Protein AF-A0A8J6ZN31-F1 (afdb_monomer_lite)

Sequence (240 aa):
MQIQRQVKNLNPQFYPAVLAQGFRQRMRRQLDFNNVRTFTEKLQWIKLYDATPIKSRLADKYLVRRWVADKIGAQYLIPLLGVWDDFDDTDFDELPDQFVLKCNHGSGMNIIVRDKSKFDMRAAREKIKFVCINGEIIYCQYLTDRSTQLKLNYFDVNWQPTTVERSDHPNSEHPENIPPPKNFTLMKKLAARSLKVLHLCASTFTKLTGAGNFRYKSEGTDEYLGKLLKLPAPTPPSQI

Foldseek 3Di:
DVVVVVPVPDDLVCLVVVLQVLQCVQVVDGADLVDQFFQLSLLLNCLQFVLDPVVVLCLFPVSVQVVCCVPVRNVPDDDDQDDDPDPVVDPLVSDDQWDWDDGRQDDPLIDTRNGSVPDDSVCNVKDWDFDDDPLHGAWIWTWPPPVHAIATFIAGLVRHTDPDADPRHGHPPCSVPPDPDPCSVVVNVVSSVVPPDPPPNPRDSNNDDCGSSHDDPDPCPRNVVSVVDDDDDGHHRPPD

Structure (mmCIF, N/CA/C/O backbone):
data_AF-A0A8J6ZN31-F1
#
_entry.id   AF-A0A8J6ZN31-F1
#
loop_
_atom_site.group_PDB
_atom_site.id
_atom_site.type_symbol
_atom_site.label_atom_id
_atom_site.label_alt_id
_atom_site.label_comp_id
_atom_site.label_asym_id
_atom_site.label_entity_id
_atom_site.label_seq_id
_atom_site.pdbx_PDB_ins_code
_atom_site.Cartn_x
_atom_site.Cartn_y
_atom_site.Cartn_z
_atom_site.occupancy
_atom_site.B_iso_or_equiv
_atom_site.auth_seq_id
_atom_site.auth_comp_id
_atom_site.auth_asym_id
_atom_site.auth_atom_id
_atom_site.pdbx_PDB_model_num
ATOM 1 N N . MET A 1 1 ? 0.903 10.993 -4.361 1.00 30.72 1 MET A N 1
ATOM 2 C CA . MET A 1 1 ? -0.370 10.368 -4.795 1.00 30.72 1 MET A CA 1
ATOM 3 C C . MET A 1 1 ? -0.766 10.750 -6.228 1.00 30.72 1 MET A C 1
ATOM 5 O O . MET A 1 1 ? -1.727 10.185 -6.731 1.00 30.72 1 MET A O 1
ATOM 9 N N . GLN A 1 2 ? -0.008 11.611 -6.932 1.00 25.44 2 GLN A N 1
ATOM 10 C CA . GLN A 1 2 ? -0.403 12.105 -8.262 1.00 25.44 2 GLN A CA 1
ATOM 11 C C . GLN A 1 2 ? -0.192 11.088 -9.395 1.00 25.44 2 GLN A C 1
ATOM 13 O O . GLN A 1 2 ? -1.008 11.027 -10.306 1.00 25.44 2 GLN A O 1
ATOM 18 N N . ILE A 1 3 ? 0.818 10.213 -9.311 1.00 31.48 3 ILE A N 1
ATOM 19 C CA . ILE A 1 3 ? 1.081 9.236 -10.386 1.00 31.48 3 ILE A CA 1
ATOM 20 C C . ILE A 1 3 ? -0.014 8.159 -10.461 1.00 31.48 3 ILE A C 1
ATOM 22 O O . ILE A 1 3 ? -0.349 7.711 -11.542 1.00 31.48 3 ILE A O 1
ATOM 26 N N . GLN A 1 4 ? -0.638 7.758 -9.347 1.00 35.91 4 GLN A N 1
ATOM 27 C CA . GLN A 1 4 ? -1.679 6.716 -9.389 1.00 35.91 4 GLN A CA 1
ATOM 28 C C . GLN A 1 4 ? -3.021 7.218 -9.946 1.00 35.91 4 GLN A C 1
ATOM 30 O O . GLN A 1 4 ? -3.789 6.417 -10.476 1.00 35.91 4 GLN A O 1
ATOM 35 N N . ARG A 1 5 ? -3.304 8.527 -9.858 1.00 35.94 5 ARG A N 1
ATOM 36 C CA . ARG A 1 5 ? -4.581 9.115 -10.298 1.00 35.94 5 ARG A CA 1
ATOM 37 C C . ARG A 1 5 ? -4.602 9.424 -11.802 1.00 35.94 5 ARG A C 1
ATOM 39 O O . ARG A 1 5 ? -5.656 9.315 -12.411 1.00 35.94 5 ARG A O 1
ATOM 46 N N . GLN A 1 6 ? -3.446 9.697 -12.414 1.00 42.22 6 GLN A N 1
ATOM 47 C CA . GLN A 1 6 ? -3.314 9.912 -13.867 1.00 42.22 6 GLN A CA 1
ATOM 48 C C . GLN A 1 6 ? -3.331 8.617 -14.698 1.00 42.22 6 GLN A C 1
ATOM 50 O O . GLN A 1 6 ? -3.418 8.660 -15.918 1.00 42.22 6 GLN A O 1
ATOM 55 N N . VAL A 1 7 ? -3.246 7.458 -14.046 1.00 49.31 7 VAL A N 1
ATOM 56 C CA . VAL A 1 7 ? -2.975 6.177 -14.712 1.00 49.31 7 VAL A CA 1
ATOM 57 C C . VAL A 1 7 ? -4.231 5.364 -14.973 1.00 49.31 7 VAL A C 1
ATOM 59 O O . VAL A 1 7 ? -4.270 4.613 -15.938 1.00 49.31 7 VAL A O 1
ATOM 62 N N . LYS A 1 8 ? -5.266 5.520 -14.140 1.00 47.12 8 LYS A N 1
ATOM 63 C CA . LYS A 1 8 ? -6.517 4.760 -14.283 1.00 47.12 8 LYS A CA 1
ATOM 64 C C . LYS A 1 8 ? -7.208 4.981 -15.637 1.00 47.12 8 LYS A C 1
ATOM 66 O O . LYS A 1 8 ? -7.896 4.078 -16.087 1.00 47.12 8 LYS A O 1
ATOM 71 N N . ASN A 1 9 ? -6.978 6.133 -16.272 1.00 52.59 9 ASN A N 1
ATOM 72 C CA . ASN A 1 9 ? -7.577 6.515 -17.558 1.00 52.59 9 ASN A CA 1
ATOM 73 C C . ASN A 1 9 ? -6.536 6.655 -18.682 1.00 52.59 9 ASN A C 1
ATOM 75 O O . ASN A 1 9 ? -6.850 7.150 -19.762 1.00 52.59 9 ASN A O 1
ATOM 79 N N . LEU A 1 10 ? -5.279 6.286 -18.426 1.00 67.31 10 LEU A N 1
ATOM 80 C CA . LEU A 1 10 ? -4.230 6.390 -19.428 1.00 67.31 10 LEU A CA 1
ATOM 81 C C . LEU A 1 10 ? -4.393 5.235 -20.419 1.00 67.31 10 LEU A C 1
ATOM 83 O O . LEU A 1 10 ? -4.444 4.073 -20.020 1.00 67.31 10 LEU A O 1
ATOM 87 N N . ASN A 1 11 ? -4.465 5.556 -21.711 1.00 75.75 11 ASN A N 1
ATOM 88 C CA . ASN A 1 11 ? -4.547 4.536 -22.751 1.00 75.75 11 ASN A CA 1
ATOM 89 C C . ASN A 1 11 ? -3.344 3.570 -22.611 1.00 75.75 11 ASN A C 1
ATOM 91 O O . ASN A 1 11 ? -2.204 4.053 -22.559 1.00 75.75 11 ASN A O 1
ATOM 95 N N . PRO A 1 12 ? -3.566 2.237 -22.561 1.00 76.19 12 PRO A N 1
ATOM 96 C CA . PRO A 1 12 ? -2.506 1.243 -22.391 1.00 76.19 12 PRO A CA 1
ATOM 97 C C . PRO A 1 12 ? -1.318 1.394 -23.350 1.00 76.19 12 PRO A C 1
ATOM 99 O O . PRO A 1 12 ? -0.194 1.065 -22.973 1.00 76.19 12 PRO A O 1
ATOM 102 N N . GLN A 1 13 ? -1.527 1.962 -24.545 1.00 81.25 13 GLN A N 1
ATOM 103 C CA . GLN A 1 13 ? -0.454 2.246 -25.506 1.00 81.25 13 GLN A CA 1
ATOM 104 C C . GLN A 1 13 ? 0.646 3.168 -24.944 1.00 81.25 13 GLN A C 1
ATOM 106 O O . GLN A 1 13 ? 1.793 3.105 -25.378 1.00 81.25 13 GLN A O 1
ATOM 111 N N . PHE A 1 14 ? 0.325 4.008 -23.954 1.00 83.56 14 PHE A N 1
ATOM 112 C CA . PHE A 1 14 ? 1.271 4.936 -23.330 1.00 83.56 14 PHE A CA 1
ATOM 113 C C . PHE A 1 14 ? 1.960 4.364 -22.082 1.00 83.56 14 PHE A C 1
ATOM 115 O O . PHE A 1 14 ? 2.897 4.979 -21.566 1.00 83.56 14 PHE A O 1
ATOM 122 N N . TYR A 1 15 ? 1.548 3.191 -21.585 1.00 83.00 15 TYR A N 1
ATOM 123 C CA . TYR A 1 15 ? 2.148 2.584 -20.390 1.00 83.00 15 TYR A CA 1
ATOM 124 C C . TYR A 1 15 ? 3.660 2.346 -20.515 1.00 83.00 15 TYR A C 1
ATOM 126 O O . TYR A 1 15 ? 4.373 2.689 -19.565 1.00 83.00 15 TYR A O 1
ATOM 134 N N . PRO A 1 16 ? 4.192 1.834 -21.647 1.00 87.50 16 PRO A N 1
ATOM 135 C CA . PRO A 1 16 ? 5.633 1.655 -21.799 1.00 87.50 16 PRO A CA 1
ATOM 136 C C . PRO A 1 16 ? 6.398 2.975 -21.674 1.00 87.50 16 PRO A C 1
ATOM 138 O O . PRO A 1 16 ? 7.395 3.041 -20.958 1.00 87.50 16 PRO A O 1
ATOM 141 N N . ALA A 1 17 ? 5.898 4.048 -22.295 1.00 87.56 17 ALA A N 1
ATOM 142 C CA . ALA A 1 17 ? 6.540 5.359 -22.262 1.00 87.56 17 ALA A CA 1
ATOM 143 C C . ALA A 1 17 ? 6.597 5.937 -20.838 1.00 87.56 17 ALA A C 1
ATOM 145 O O . ALA A 1 17 ? 7.655 6.380 -20.388 1.00 87.56 17 ALA A O 1
ATOM 146 N N . VAL A 1 18 ? 5.489 5.862 -20.093 1.00 85.81 18 VAL A N 1
ATOM 147 C CA . VAL A 1 18 ? 5.421 6.340 -18.701 1.00 85.81 18 VAL A CA 1
ATOM 148 C C . VAL A 1 18 ? 6.348 5.536 -17.786 1.00 85.81 18 VAL A C 1
ATOM 150 O O . VAL A 1 18 ? 7.056 6.113 -16.954 1.00 85.81 18 VAL A O 1
ATOM 153 N N . LEU A 1 19 ? 6.393 4.210 -17.949 1.00 85.38 19 LEU A N 1
ATOM 154 C CA . LEU A 1 19 ? 7.311 3.358 -17.193 1.00 85.38 19 LEU A CA 1
ATOM 155 C C . LEU A 1 19 ? 8.774 3.657 -17.515 1.00 85.38 19 LEU A C 1
ATOM 157 O O . LEU A 1 19 ? 9.566 3.814 -16.586 1.00 85.38 19 LEU A O 1
ATOM 161 N N . ALA A 1 20 ? 9.128 3.780 -18.795 1.00 88.25 20 ALA A N 1
ATOM 162 C CA . ALA A 1 20 ? 10.485 4.105 -19.221 1.00 88.25 20 ALA A CA 1
ATOM 163 C C . ALA A 1 20 ? 10.931 5.474 -18.691 1.00 88.25 20 ALA A C 1
ATOM 165 O O . ALA A 1 20 ? 12.045 5.607 -18.182 1.00 88.25 20 ALA A O 1
ATOM 166 N N . GLN A 1 21 ? 10.051 6.480 -18.726 1.00 87.00 21 GLN A N 1
ATOM 167 C CA . GLN A 1 21 ? 10.337 7.805 -18.179 1.00 87.00 21 GLN A CA 1
ATOM 168 C C . GLN A 1 21 ? 10.571 7.753 -16.662 1.00 87.00 21 GLN A C 1
ATOM 170 O O . GLN A 1 21 ? 11.582 8.266 -16.175 1.00 87.00 21 GLN A O 1
ATOM 175 N N . GLY A 1 22 ? 9.675 7.103 -15.910 1.00 85.94 22 GLY A N 1
ATOM 176 C CA . GLY A 1 22 ? 9.812 6.954 -14.459 1.00 85.94 22 GLY A CA 1
ATOM 177 C C . GLY A 1 22 ? 11.053 6.150 -14.059 1.00 85.94 22 GLY A C 1
ATOM 178 O O . GLY A 1 22 ? 11.739 6.501 -13.093 1.00 85.94 22 GLY A O 1
ATOM 179 N N . PHE A 1 23 ? 11.379 5.115 -14.835 1.00 88.81 23 PHE A N 1
ATOM 180 C CA . PHE A 1 23 ? 12.595 4.328 -14.675 1.00 88.81 23 PHE A CA 1
ATOM 181 C C . PHE A 1 23 ? 13.834 5.185 -14.921 1.00 88.81 23 PHE A C 1
ATOM 183 O O . PHE A 1 23 ? 14.688 5.268 -14.044 1.00 88.81 23 PHE A O 1
ATOM 190 N N . ARG A 1 24 ? 13.907 5.919 -16.038 1.00 89.81 24 ARG A N 1
ATOM 191 C CA . ARG A 1 24 ? 15.036 6.809 -16.353 1.00 89.81 24 ARG A CA 1
ATOM 192 C C . ARG A 1 24 ? 15.276 7.846 -15.259 1.00 89.81 24 ARG A C 1
ATOM 194 O O . ARG A 1 24 ? 16.418 8.067 -14.858 1.00 89.81 24 ARG A O 1
ATOM 201 N N . GLN A 1 25 ? 14.214 8.460 -14.741 1.00 86.75 25 GLN A N 1
ATOM 202 C CA . GLN A 1 25 ? 14.319 9.461 -13.677 1.00 86.75 25 GLN A CA 1
ATOM 203 C C . GLN A 1 25 ? 14.927 8.886 -12.390 1.00 86.75 25 GLN A C 1
ATOM 205 O O . GLN A 1 25 ? 15.759 9.543 -11.761 1.00 86.75 25 GLN A O 1
ATOM 210 N N . ARG A 1 26 ? 14.550 7.659 -12.004 1.00 84.69 26 ARG A N 1
ATOM 211 C CA . ARG A 1 26 ? 15.000 7.043 -10.742 1.00 84.69 26 ARG A CA 1
ATOM 212 C C . ARG A 1 26 ? 16.289 6.238 -10.870 1.00 84.69 26 ARG A C 1
ATOM 214 O O . ARG A 1 26 ? 17.140 6.290 -9.984 1.00 84.69 26 ARG A O 1
ATOM 221 N N . MET A 1 27 ? 16.451 5.526 -11.973 1.00 86.62 27 MET A N 1
ATOM 222 C CA . MET A 1 27 ? 17.565 4.615 -12.224 1.00 86.62 27 MET A CA 1
ATOM 223 C C . MET A 1 27 ? 18.729 5.289 -12.945 1.00 86.62 27 MET A C 1
ATOM 225 O O . MET A 1 27 ? 19.822 4.739 -12.938 1.00 86.62 27 MET A O 1
ATOM 229 N N . ARG A 1 28 ? 18.520 6.483 -13.525 1.00 88.50 28 ARG A N 1
ATOM 230 C CA . ARG A 1 28 ? 19.524 7.248 -14.292 1.00 88.50 28 ARG A CA 1
ATOM 231 C C . ARG A 1 28 ? 20.100 6.496 -15.503 1.00 88.50 28 ARG A C 1
ATOM 233 O O . ARG A 1 28 ? 21.137 6.881 -16.024 1.00 88.50 28 ARG A O 1
ATOM 240 N N . ARG A 1 29 ? 19.390 5.475 -15.991 1.00 88.75 29 ARG A N 1
ATOM 241 C CA . ARG A 1 29 ? 19.695 4.714 -17.210 1.00 88.75 29 ARG A CA 1
ATOM 242 C C . ARG A 1 29 ? 18.425 4.478 -18.020 1.00 88.75 29 ARG A C 1
ATOM 244 O O . ARG A 1 29 ? 17.326 4.550 -17.469 1.00 88.75 29 ARG A O 1
ATOM 251 N N . GLN A 1 30 ? 18.578 4.263 -19.321 1.00 91.50 30 GLN A N 1
ATOM 252 C CA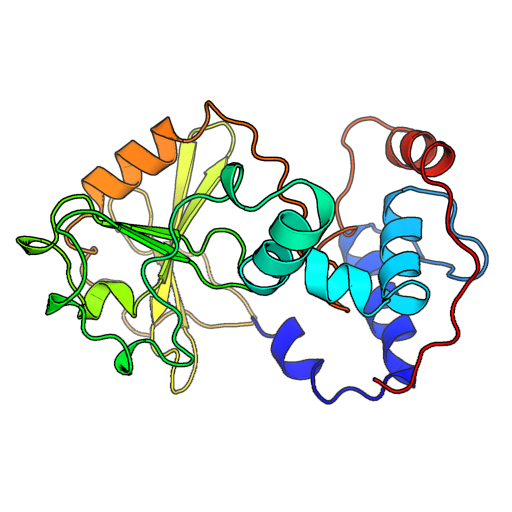 . GLN A 1 30 ? 17.449 4.000 -20.213 1.00 91.50 30 GLN A CA 1
ATOM 253 C C . GLN A 1 30 ? 16.890 2.594 -19.976 1.00 91.50 30 GLN A C 1
ATOM 255 O O . GLN A 1 30 ? 17.626 1.698 -19.569 1.00 91.50 30 GLN A O 1
ATOM 260 N N . LEU A 1 31 ? 15.592 2.424 -20.224 1.00 92.19 31 LEU A N 1
ATOM 261 C CA . LEU A 1 31 ? 14.915 1.131 -20.195 1.00 92.19 31 LEU A CA 1
ATOM 262 C C . LEU A 1 31 ? 14.607 0.706 -21.628 1.00 92.19 31 LEU A C 1
ATOM 264 O O . LEU A 1 31 ? 13.826 1.375 -22.303 1.00 92.19 31 LEU A O 1
ATOM 268 N N . ASP A 1 32 ? 15.192 -0.405 -22.061 1.00 92.19 32 ASP A N 1
ATOM 269 C CA . ASP A 1 32 ? 14.854 -1.061 -23.321 1.00 92.19 32 ASP A CA 1
ATOM 270 C C . ASP A 1 32 ? 14.003 -2.304 -23.037 1.00 92.19 32 ASP A C 1
ATOM 272 O O . ASP A 1 32 ? 14.499 -3.320 -22.547 1.00 92.19 32 ASP A O 1
ATOM 276 N N . PHE A 1 33 ? 12.705 -2.226 -23.337 1.00 90.06 33 PHE A N 1
ATOM 277 C CA . PHE A 1 33 ? 11.780 -3.340 -23.122 1.00 90.06 33 PHE A CA 1
ATOM 278 C C . PHE A 1 33 ? 12.046 -4.543 -24.036 1.00 90.06 33 PHE A C 1
ATOM 280 O O . PHE A 1 33 ? 11.624 -5.646 -23.688 1.00 90.06 33 PHE A O 1
ATOM 287 N N . ASN A 1 34 ? 12.756 -4.358 -25.154 1.00 89.50 34 ASN A N 1
ATOM 288 C CA . ASN A 1 34 ? 13.110 -5.442 -26.072 1.00 89.50 34 ASN A CA 1
ATOM 289 C C . ASN A 1 34 ? 14.342 -6.228 -25.595 1.00 89.50 34 ASN A C 1
ATOM 291 O O . ASN A 1 34 ? 14.593 -7.331 -26.074 1.00 89.50 34 ASN A O 1
ATOM 295 N N . ASN A 1 35 ? 15.105 -5.684 -24.642 1.00 91.19 35 ASN A N 1
ATOM 296 C CA . ASN A 1 35 ? 16.354 -6.270 -24.158 1.00 91.19 35 ASN A CA 1
ATOM 297 C C . ASN A 1 35 ? 16.568 -5.967 -22.664 1.00 91.19 35 ASN A C 1
ATOM 299 O O . ASN A 1 35 ? 17.556 -5.354 -22.258 1.00 91.19 35 ASN A O 1
ATOM 303 N N . VAL A 1 36 ? 15.629 -6.413 -21.825 1.00 93.62 36 VAL A N 1
ATOM 304 C CA . VAL A 1 36 ? 15.734 -6.272 -20.365 1.00 93.62 36 VAL A CA 1
ATOM 305 C C . VAL A 1 36 ? 16.714 -7.287 -19.772 1.00 93.62 36 VAL A C 1
ATOM 307 O O . VAL A 1 36 ? 16.622 -8.489 -20.028 1.00 93.62 36 VAL A O 1
ATOM 310 N N . ARG A 1 37 ? 17.654 -6.827 -18.939 1.00 91.62 37 ARG A N 1
ATOM 311 C CA . ARG A 1 37 ? 18.757 -7.662 -18.424 1.00 91.62 37 ARG A CA 1
ATOM 312 C C . ARG A 1 37 ? 18.776 -7.731 -16.906 1.00 91.62 37 ARG A C 1
ATOM 314 O O . ARG A 1 37 ? 18.854 -8.812 -16.325 1.00 91.62 37 ARG A O 1
ATOM 321 N N . THR A 1 38 ? 18.684 -6.573 -16.280 1.00 93.00 38 THR A N 1
ATOM 322 C CA . THR A 1 38 ? 18.752 -6.388 -14.829 1.00 93.00 38 THR A CA 1
ATOM 323 C C . THR A 1 38 ? 17.422 -6.699 -14.148 1.00 93.00 38 THR A C 1
ATOM 325 O O . THR A 1 38 ? 16.361 -6.713 -14.778 1.00 93.00 38 THR A O 1
ATOM 328 N N . PHE A 1 39 ? 17.465 -6.943 -12.841 1.00 92.25 39 PHE A N 1
ATOM 329 C CA . PHE A 1 39 ? 16.281 -7.254 -12.049 1.00 92.25 39 PHE A CA 1
ATOM 330 C C . PHE A 1 39 ? 15.242 -6.137 -12.128 1.00 92.25 39 PHE A C 1
ATOM 332 O O . PHE A 1 39 ? 14.068 -6.394 -12.394 1.00 92.25 39 PHE A O 1
ATOM 339 N N . THR A 1 40 ? 15.665 -4.886 -11.964 1.00 90.31 40 THR A N 1
ATOM 340 C CA . THR A 1 40 ? 14.755 -3.736 -12.003 1.00 90.31 40 THR A CA 1
ATOM 341 C C . THR A 1 40 ? 14.116 -3.516 -13.379 1.00 90.31 40 THR A C 1
ATOM 343 O O . THR A 1 40 ? 12.920 -3.229 -13.434 1.00 90.31 40 THR A O 1
ATOM 346 N N . GLU A 1 41 ? 14.840 -3.720 -14.488 1.00 92.19 41 GLU A N 1
ATOM 347 C CA . GLU A 1 41 ? 14.268 -3.681 -15.849 1.00 92.19 41 GLU A CA 1
ATOM 348 C C . GLU A 1 41 ? 13.233 -4.790 -16.051 1.00 92.19 41 GLU A C 1
ATOM 350 O O . GLU A 1 41 ? 12.130 -4.542 -16.541 1.00 92.19 41 GLU A O 1
ATOM 355 N N . LYS A 1 42 ? 13.555 -6.011 -15.609 1.00 90.38 42 LYS A N 1
ATOM 356 C CA . LYS A 1 42 ? 12.646 -7.162 -15.664 1.00 90.38 42 LYS A CA 1
ATOM 357 C C . LYS A 1 42 ? 11.378 -6.930 -14.845 1.00 90.38 42 LYS A C 1
ATOM 359 O O . LYS A 1 42 ? 10.296 -7.306 -15.284 1.00 90.38 42 LYS A O 1
ATOM 364 N N . LEU A 1 43 ? 11.467 -6.250 -13.700 1.00 88.50 43 LEU A N 1
ATOM 365 C CA . LEU A 1 43 ? 10.283 -5.844 -12.940 1.00 88.50 43 LEU A CA 1
ATOM 366 C C . LEU A 1 43 ? 9.401 -4.852 -13.710 1.00 88.50 43 LEU A C 1
ATOM 368 O O . LEU A 1 43 ? 8.180 -4.948 -13.605 1.00 88.50 43 LEU A O 1
ATOM 372 N N . GLN A 1 44 ? 9.971 -3.919 -14.483 1.00 87.44 44 GLN A N 1
ATOM 373 C CA . GLN A 1 44 ? 9.161 -3.047 -15.348 1.00 87.44 44 GLN A CA 1
ATOM 374 C C . GLN A 1 44 ? 8.525 -3.829 -16.497 1.00 87.44 44 GLN A C 1
ATOM 376 O O . GLN A 1 44 ? 7.357 -3.609 -16.806 1.00 87.44 44 GLN A O 1
ATOM 381 N N . TRP A 1 45 ? 9.259 -4.773 -17.087 1.00 89.38 45 TRP A N 1
ATOM 382 C CA . TRP A 1 45 ? 8.740 -5.656 -18.129 1.00 89.38 45 TRP A CA 1
ATOM 383 C C . TRP A 1 45 ? 7.542 -6.477 -17.634 1.00 89.38 45 TRP A C 1
ATOM 385 O O . TRP A 1 45 ? 6.495 -6.495 -18.277 1.00 89.38 45 TRP A O 1
ATOM 395 N N . ILE A 1 46 ? 7.643 -7.071 -16.438 1.00 85.06 46 ILE A N 1
ATOM 396 C CA . ILE A 1 46 ? 6.569 -7.882 -15.839 1.00 85.06 46 ILE A CA 1
ATOM 397 C C . ILE A 1 46 ? 5.273 -7.078 -15.674 1.00 85.06 46 ILE A C 1
ATOM 399 O O . ILE A 1 46 ? 4.184 -7.623 -15.845 1.00 85.06 46 ILE A O 1
ATOM 403 N N . LYS A 1 47 ? 5.361 -5.775 -15.381 1.00 79.94 47 LYS A N 1
ATOM 404 C CA . LYS A 1 47 ? 4.172 -4.916 -15.251 1.00 79.94 47 LYS A CA 1
ATOM 405 C C . LYS A 1 47 ? 3.396 -4.753 -16.555 1.00 79.94 47 LYS A C 1
ATOM 407 O O . LYS A 1 47 ? 2.192 -4.515 -16.491 1.00 79.94 47 LYS A O 1
ATOM 412 N N . LEU A 1 48 ? 4.073 -4.836 -17.700 1.00 81.44 48 LEU A N 1
ATOM 413 C CA . LEU A 1 48 ? 3.461 -4.676 -19.018 1.00 81.44 48 LEU A CA 1
ATOM 414 C C . LEU A 1 48 ? 2.994 -6.007 -19.602 1.00 81.44 48 LEU A C 1
ATOM 416 O O . LEU A 1 48 ? 1.882 -6.086 -20.111 1.00 81.44 48 LEU A O 1
ATOM 420 N N . TYR A 1 49 ? 3.837 -7.037 -19.517 1.00 82.12 49 TYR A N 1
ATOM 421 C CA . TYR A 1 49 ? 3.687 -8.256 -20.321 1.00 82.12 49 TYR A CA 1
ATOM 422 C C . TYR A 1 49 ? 3.321 -9.500 -19.507 1.00 82.12 49 TYR A C 1
ATOM 424 O O . TYR A 1 49 ? 3.128 -10.578 -20.060 1.00 82.12 49 TYR A O 1
ATOM 432 N N . ASP A 1 50 ? 3.236 -9.368 -18.184 1.00 78.19 50 ASP A N 1
ATOM 433 C CA . ASP A 1 50 ? 2.991 -10.482 -17.266 1.00 78.19 50 ASP A CA 1
ATOM 434 C C . ASP A 1 50 ? 2.074 -10.041 -16.106 1.00 78.19 50 ASP A C 1
ATOM 436 O O . ASP A 1 50 ? 2.207 -10.432 -14.938 1.00 78.19 50 ASP A O 1
ATOM 440 N N . ALA A 1 51 ? 1.116 -9.179 -16.458 1.00 71.62 51 ALA A N 1
ATOM 441 C CA . ALA A 1 51 ? 0.045 -8.683 -15.604 1.00 71.62 51 ALA A CA 1
ATOM 442 C C . ALA A 1 51 ? -1.177 -9.615 -15.678 1.00 71.62 51 ALA A C 1
ATOM 444 O O . ALA A 1 51 ? -2.243 -9.242 -16.163 1.00 71.62 51 ALA A O 1
ATOM 445 N N . THR A 1 52 ? -1.012 -10.855 -15.221 1.00 74.19 52 THR A N 1
ATOM 446 C CA . THR A 1 52 ? -2.070 -11.871 -15.288 1.00 74.19 52 THR A CA 1
ATOM 447 C C . THR A 1 52 ? -3.120 -11.698 -14.176 1.00 74.19 52 THR A C 1
ATOM 449 O O . THR A 1 52 ? -2.769 -11.306 -13.056 1.00 74.19 52 THR A O 1
ATOM 452 N N . PRO A 1 53 ? -4.399 -12.065 -14.410 1.00 76.62 53 PRO A N 1
ATOM 453 C CA . PRO A 1 53 ? -5.455 -11.969 -13.392 1.00 76.62 53 PRO A CA 1
ATOM 454 C C . PRO A 1 53 ? -5.123 -12.705 -12.088 1.00 76.62 53 PRO A C 1
ATOM 456 O O . PRO A 1 53 ? -5.456 -12.246 -10.993 1.00 76.62 53 PRO A O 1
ATOM 459 N N . ILE A 1 54 ? -4.407 -13.832 -12.186 1.00 75.50 54 ILE A N 1
ATOM 460 C CA . ILE A 1 54 ? -3.969 -14.600 -11.018 1.00 75.50 54 ILE A CA 1
ATOM 461 C C . ILE A 1 54 ? -3.048 -13.780 -10.111 1.00 75.50 54 ILE A C 1
ATOM 463 O O . ILE A 1 54 ? -3.205 -13.828 -8.897 1.00 75.50 54 ILE A O 1
ATOM 467 N N . LYS A 1 55 ? -2.134 -12.975 -10.656 1.00 73.50 55 LYS A N 1
ATOM 468 C CA . LYS A 1 55 ? -1.224 -12.162 -9.838 1.00 73.50 55 LYS A CA 1
ATOM 469 C C . LYS A 1 55 ? -1.935 -11.027 -9.130 1.00 73.50 55 LYS A C 1
ATOM 471 O O . LYS A 1 55 ? -1.620 -10.753 -7.976 1.00 73.50 55 LYS A O 1
ATOM 476 N N . SER A 1 56 ? -2.909 -10.404 -9.789 1.00 73.19 56 SER A N 1
ATOM 477 C CA . SER A 1 56 ? -3.780 -9.423 -9.141 1.00 73.19 56 SER A CA 1
ATOM 478 C C . SER A 1 56 ? -4.524 -10.058 -7.969 1.00 73.19 56 SER A C 1
ATOM 480 O O . SER A 1 56 ? -4.490 -9.515 -6.867 1.00 73.19 56 SER A O 1
ATOM 482 N N . ARG A 1 57 ? -5.089 -11.257 -8.169 1.00 75.25 57 ARG A N 1
ATOM 483 C CA . ARG A 1 57 ? -5.745 -12.025 -7.103 1.00 75.25 57 ARG A CA 1
ATOM 484 C C . ARG A 1 57 ? -4.801 -12.358 -5.945 1.00 75.25 57 ARG A C 1
ATOM 486 O O . ARG A 1 57 ? -5.211 -12.261 -4.797 1.00 75.25 57 ARG A O 1
ATOM 493 N N . LEU A 1 58 ? -3.556 -12.744 -6.230 1.00 78.19 58 LEU A N 1
ATOM 494 C CA . LEU A 1 58 ? -2.572 -13.105 -5.202 1.00 78.19 58 LEU A CA 1
ATOM 495 C C . LEU A 1 58 ? -1.992 -11.892 -4.454 1.00 78.19 58 LEU A C 1
ATOM 497 O O . LEU A 1 58 ? -1.565 -12.027 -3.311 1.00 78.19 58 LEU A O 1
ATOM 501 N N . ALA A 1 59 ? -1.957 -10.715 -5.082 1.00 69.88 59 ALA A N 1
ATOM 502 C CA . ALA A 1 59 ? -1.487 -9.482 -4.450 1.00 69.88 59 ALA A CA 1
ATOM 503 C C . ALA A 1 59 ? -2.554 -8.819 -3.556 1.00 69.88 59 ALA A C 1
ATOM 505 O O . ALA A 1 59 ? -2.213 -8.044 -2.656 1.00 69.88 59 ALA A O 1
ATOM 506 N N . ASP A 1 60 ? -3.832 -9.101 -3.806 1.00 79.75 60 ASP A N 1
ATOM 507 C CA . ASP A 1 60 ? -4.956 -8.603 -3.021 1.00 79.75 60 ASP A CA 1
ATOM 508 C C . ASP A 1 60 ? -5.105 -9.400 -1.712 1.00 79.75 60 ASP A C 1
ATOM 510 O O . ASP A 1 60 ? -5.331 -10.609 -1.724 1.00 79.75 60 ASP A O 1
ATOM 514 N N . LYS A 1 61 ? -4.992 -8.723 -0.559 1.00 78.69 61 LYS A N 1
ATOM 515 C CA . LYS A 1 61 ? -5.008 -9.384 0.767 1.00 78.69 61 LYS A CA 1
ATOM 516 C C . LYS A 1 61 ? -6.343 -10.033 1.127 1.00 78.69 61 LYS A C 1
ATOM 518 O O . LYS A 1 61 ? -6.372 -10.833 2.061 1.00 78.69 61 LYS A O 1
ATOM 523 N N . TYR A 1 62 ? -7.422 -9.673 0.442 1.00 83.06 62 TYR A N 1
ATOM 524 C CA . TYR A 1 62 ? -8.721 -10.297 0.617 1.00 83.06 62 TYR A CA 1
ATOM 525 C C . TYR A 1 62 ? -8.900 -11.455 -0.371 1.00 83.06 62 TYR A C 1
ATOM 527 O O . TYR A 1 62 ? -9.089 -12.593 0.060 1.00 83.06 62 TYR A O 1
ATOM 535 N N . LEU A 1 63 ? -8.742 -11.213 -1.677 1.00 82.31 63 LEU A N 1
ATOM 536 C CA . LEU A 1 63 ? -8.978 -12.236 -2.705 1.00 82.31 63 LEU A CA 1
ATOM 537 C C . LEU A 1 63 ? -7.999 -13.415 -2.619 1.00 82.31 63 LEU A C 1
ATOM 539 O O . LEU A 1 63 ? -8.372 -14.549 -2.938 1.00 82.31 63 LEU A O 1
ATOM 543 N N . VAL A 1 64 ? -6.767 -13.187 -2.147 1.00 84.88 64 VAL A N 1
ATOM 544 C CA . VAL A 1 64 ? -5.784 -14.262 -1.938 1.00 84.88 64 VAL A CA 1
ATOM 545 C C . VAL A 1 64 ? -6.269 -15.299 -0.923 1.00 84.88 64 VAL A C 1
ATOM 547 O O . VAL A 1 64 ? -5.892 -16.464 -1.017 1.00 84.88 64 VAL A O 1
ATOM 550 N N . ARG A 1 65 ? -7.146 -14.918 0.018 1.00 88.31 65 ARG A N 1
ATOM 551 C CA . ARG A 1 65 ? -7.643 -15.824 1.062 1.00 88.31 65 ARG A CA 1
ATOM 552 C C . ARG A 1 65 ? -8.392 -17.007 0.461 1.00 88.31 65 ARG A C 1
ATOM 554 O O . ARG A 1 65 ? -8.102 -18.140 0.826 1.00 88.31 65 ARG A O 1
ATOM 561 N N . ARG A 1 66 ? -9.282 -16.766 -0.511 1.00 89.62 66 ARG A N 1
ATOM 562 C CA . ARG A 1 66 ? -9.996 -17.848 -1.212 1.00 89.62 66 ARG A CA 1
ATOM 563 C C . ARG A 1 66 ? -9.021 -18.785 -1.918 1.00 89.62 66 ARG A C 1
ATOM 565 O O . ARG A 1 66 ? -9.125 -19.993 -1.785 1.00 89.62 66 ARG A O 1
ATOM 572 N N . TRP A 1 67 ? -8.022 -18.223 -2.598 1.00 89.31 67 TRP A N 1
ATOM 573 C CA . TRP A 1 67 ? -7.002 -19.027 -3.266 1.00 89.31 67 TRP A CA 1
ATOM 574 C C . TRP A 1 67 ? -6.219 -19.915 -2.287 1.00 89.31 67 TRP A C 1
ATOM 576 O O . TRP A 1 67 ? -5.974 -21.077 -2.591 1.00 89.31 67 TRP A O 1
ATOM 586 N N . VAL A 1 68 ? -5.852 -19.395 -1.111 1.00 84.44 68 VAL A N 1
ATOM 587 C CA . VAL A 1 68 ? -5.178 -20.167 -0.052 1.00 84.44 68 VAL A CA 1
ATOM 588 C C . VAL A 1 68 ? -6.085 -21.277 0.481 1.00 84.44 68 VAL A C 1
ATOM 590 O O . VAL A 1 68 ? -5.638 -22.419 0.571 1.00 84.44 68 VAL A O 1
ATOM 593 N N . ALA A 1 69 ? -7.352 -20.964 0.774 1.00 90.19 69 ALA A N 1
ATOM 594 C CA . ALA A 1 69 ? -8.327 -21.946 1.244 1.00 90.19 69 ALA A CA 1
ATOM 595 C C . ALA A 1 69 ? -8.479 -23.111 0.256 1.00 90.19 69 ALA A C 1
ATOM 597 O O . ALA A 1 69 ? -8.370 -24.265 0.660 1.00 90.19 69 ALA A O 1
ATOM 598 N N . ASP A 1 70 ? -8.629 -22.804 -1.034 1.00 91.38 70 ASP A N 1
ATOM 599 C CA . ASP A 1 70 ? -8.805 -23.801 -2.095 1.00 91.38 70 ASP A CA 1
ATOM 600 C C . ASP A 1 70 ? -7.537 -24.642 -2.345 1.00 91.38 70 ASP A C 1
ATOM 602 O O . ASP A 1 70 ? -7.626 -25.767 -2.835 1.00 91.38 70 ASP A O 1
ATOM 606 N N . LYS A 1 71 ? -6.339 -24.095 -2.080 1.00 88.81 71 LYS A N 1
ATOM 607 C CA . LYS A 1 71 ? -5.060 -24.741 -2.434 1.00 88.81 71 LYS A CA 1
ATOM 608 C C . LYS A 1 71 ? -4.401 -25.513 -1.312 1.00 88.81 71 LYS A C 1
ATOM 610 O O . LYS A 1 71 ? -3.837 -26.571 -1.571 1.00 88.81 71 LYS A O 1
ATOM 615 N N . ILE A 1 72 ? -4.401 -24.952 -0.112 1.00 83.81 72 ILE A N 1
ATOM 616 C CA . ILE A 1 72 ? -3.689 -25.524 1.035 1.00 83.81 72 ILE A CA 1
ATOM 617 C C . ILE A 1 72 ? -4.579 -25.644 2.273 1.00 83.81 72 ILE A C 1
ATOM 619 O O . ILE A 1 72 ? -4.156 -26.228 3.263 1.00 83.81 72 ILE A O 1
ATOM 623 N N . GLY A 1 73 ? -5.816 -25.146 2.212 1.00 77.00 73 GLY A N 1
ATOM 624 C CA . GLY A 1 73 ? -6.806 -25.283 3.271 1.00 77.00 73 GLY A CA 1
ATOM 625 C C . GLY A 1 73 ? -7.011 -24.009 4.091 1.00 77.00 73 GLY A C 1
ATOM 626 O O . GLY A 1 73 ? -6.097 -23.211 4.324 1.00 77.00 73 GLY A O 1
ATOM 627 N N . ALA A 1 74 ? -8.254 -23.806 4.530 1.00 88.00 74 ALA A N 1
ATOM 628 C CA . ALA A 1 74 ? -8.674 -22.611 5.257 1.00 88.00 74 ALA A CA 1
ATOM 629 C C . ALA A 1 74 ? -8.081 -22.512 6.674 1.00 88.00 74 ALA A C 1
ATOM 631 O O . ALA A 1 74 ? -8.019 -21.415 7.221 1.00 88.00 74 ALA A O 1
ATOM 632 N N . GLN A 1 75 ? -7.588 -23.614 7.249 1.00 86.69 75 GLN A N 1
ATOM 633 C CA . GLN A 1 75 ? -6.970 -23.649 8.580 1.00 86.69 75 GLN A CA 1
ATOM 634 C C . GLN A 1 75 ? -5.714 -22.770 8.701 1.00 86.69 75 GLN A C 1
ATOM 636 O O . GLN A 1 75 ? -5.334 -22.384 9.802 1.00 86.69 75 GLN A O 1
ATOM 641 N N . TYR A 1 76 ? -5.077 -22.426 7.577 1.00 84.69 76 TYR A N 1
ATOM 642 C CA . TYR A 1 76 ? -3.926 -21.518 7.543 1.00 84.69 76 TYR A CA 1
ATOM 643 C C . TYR A 1 76 ? -4.322 -20.036 7.473 1.00 84.69 76 TYR A C 1
ATOM 645 O O . TYR A 1 76 ? -3.458 -19.157 7.501 1.00 84.69 76 TYR A O 1
ATOM 653 N N . LEU A 1 77 ? -5.617 -19.733 7.364 1.00 77.88 77 LEU A N 1
ATOM 654 C CA . LEU A 1 77 ? -6.125 -18.370 7.354 1.00 77.88 77 LEU A CA 1
ATOM 655 C C . LEU A 1 77 ? -6.504 -17.939 8.765 1.00 77.88 77 LEU A C 1
ATOM 657 O O . LEU A 1 77 ? -7.309 -18.574 9.437 1.00 77.88 77 LEU A O 1
ATOM 661 N N . ILE A 1 78 ? -6.003 -16.775 9.173 1.00 84.81 78 ILE A N 1
ATOM 662 C CA . ILE A 1 78 ? -6.536 -16.091 10.355 1.00 84.81 78 ILE A CA 1
ATOM 663 C C . ILE A 1 78 ? -8.023 -15.758 10.142 1.00 84.81 78 ILE A C 1
ATOM 665 O O . ILE A 1 78 ? -8.384 -15.439 8.999 1.00 84.81 78 ILE A O 1
ATOM 669 N N . PRO A 1 79 ? -8.870 -15.768 11.189 1.00 84.19 79 PRO A N 1
ATOM 670 C CA . PRO A 1 79 ? -10.276 -15.389 11.076 1.00 84.19 79 PRO A CA 1
ATOM 671 C C . PRO A 1 79 ? -10.459 -14.025 10.404 1.00 84.19 79 PRO A C 1
ATOM 673 O O . PRO A 1 79 ? -9.673 -13.097 10.617 1.00 84.19 79 PRO A O 1
ATOM 676 N N . LEU A 1 80 ? -11.480 -13.924 9.556 1.00 85.44 80 LEU A N 1
ATOM 677 C CA . LEU A 1 80 ? -11.890 -12.672 8.933 1.00 85.44 80 LEU A CA 1
ATOM 678 C C . LEU A 1 80 ? -13.148 -12.194 9.646 1.00 85.44 80 LEU A C 1
ATOM 680 O O . LEU A 1 80 ? -14.145 -12.905 9.634 1.00 85.44 80 LEU A O 1
ATOM 684 N N . LEU A 1 81 ? -13.067 -11.025 10.276 1.00 80.50 81 LEU A N 1
ATOM 685 C CA . LEU A 1 81 ? -14.171 -10.469 11.061 1.00 80.50 81 LEU A CA 1
ATOM 686 C C . LEU A 1 81 ? -15.221 -9.787 10.174 1.00 80.50 81 LEU A C 1
ATOM 688 O O . LEU A 1 81 ? -16.396 -9.815 10.498 1.00 80.50 81 LEU A O 1
ATOM 692 N N . GLY A 1 82 ? -14.803 -9.227 9.037 1.00 78.06 82 GLY A N 1
ATOM 693 C CA . GLY A 1 82 ? -15.697 -8.633 8.050 1.00 78.06 82 GLY A CA 1
ATOM 694 C C . GLY A 1 82 ? -14.937 -8.011 6.881 1.00 78.06 82 GLY A C 1
ATOM 695 O O . GLY A 1 82 ? -13.697 -7.987 6.868 1.00 78.06 82 GLY A O 1
ATOM 696 N N . VAL A 1 83 ? -15.691 -7.585 5.869 1.00 77.69 83 VAL A N 1
ATOM 697 C CA . VAL A 1 83 ? -15.202 -6.943 4.642 1.00 77.69 83 VAL A CA 1
ATOM 698 C C . VAL A 1 83 ? -16.230 -5.920 4.213 1.00 77.69 83 VAL A C 1
ATOM 700 O O . VAL A 1 83 ? -17.409 -6.246 4.120 1.00 77.69 83 VAL A O 1
ATOM 703 N N . TRP A 1 84 ? -15.756 -4.720 3.916 1.00 71.12 84 TRP A N 1
ATOM 704 C CA . TRP A 1 84 ? -16.591 -3.587 3.554 1.00 71.12 84 TRP A CA 1
ATOM 705 C C . TRP A 1 84 ? -15.926 -2.818 2.418 1.00 71.12 84 TRP A C 1
ATOM 707 O O . TRP A 1 84 ? -14.689 -2.792 2.328 1.00 71.12 84 TRP A O 1
ATOM 717 N N . ASP A 1 85 ? -16.744 -2.227 1.552 1.00 53.97 85 ASP A N 1
ATOM 718 C CA . ASP A 1 85 ? -16.270 -1.386 0.455 1.00 53.97 85 ASP A CA 1
ATOM 719 C C . ASP A 1 85 ? -15.990 0.042 0.944 1.00 53.97 85 ASP A C 1
ATOM 721 O O . ASP A 1 85 ? -14.974 0.627 0.546 1.00 53.97 85 ASP A O 1
ATOM 725 N N . ASP A 1 86 ? -16.811 0.558 1.868 1.00 52.78 86 ASP A N 1
ATOM 726 C CA . ASP A 1 86 ? -16.561 1.804 2.589 1.00 52.78 86 ASP A CA 1
ATOM 727 C C . ASP A 1 86 ? -16.246 1.572 4.080 1.00 52.78 86 ASP A C 1
ATOM 729 O O . ASP A 1 86 ? -16.618 0.571 4.691 1.00 52.78 86 ASP A O 1
ATOM 733 N N . PHE A 1 87 ? -15.519 2.515 4.682 1.00 55.94 87 PHE A N 1
ATOM 734 C CA . PHE A 1 87 ? -15.279 2.525 6.124 1.00 55.94 87 PHE A CA 1
ATOM 735 C C . PHE A 1 87 ? -16.583 2.741 6.900 1.00 55.94 87 PHE A C 1
ATOM 737 O O . PHE A 1 87 ? -16.737 2.189 7.987 1.00 55.94 87 PHE A O 1
ATOM 744 N N . ASP A 1 88 ? -17.507 3.523 6.341 1.00 56.06 88 ASP A N 1
ATOM 745 C CA . ASP A 1 88 ? -18.776 3.866 6.987 1.00 56.06 88 ASP A CA 1
ATOM 746 C C . ASP A 1 88 ? -19.802 2.724 6.957 1.00 56.06 88 ASP A C 1
ATOM 748 O O . ASP A 1 88 ? -20.744 2.737 7.742 1.00 56.06 88 ASP A O 1
ATOM 752 N N . ASP A 1 89 ? -19.586 1.705 6.119 1.00 58.91 89 ASP A N 1
ATOM 753 C CA . ASP A 1 89 ? -20.421 0.496 6.070 1.00 58.91 89 ASP A CA 1
ATOM 754 C C . ASP A 1 89 ? -20.118 -0.473 7.232 1.00 58.91 89 ASP A C 1
ATOM 756 O O . ASP A 1 89 ? -20.743 -1.527 7.356 1.00 58.91 89 ASP A O 1
ATOM 760 N N . THR A 1 90 ? -19.110 -0.164 8.056 1.00 67.19 90 THR A N 1
ATOM 761 C CA . THR A 1 90 ? -18.675 -1.022 9.161 1.00 67.19 90 THR A CA 1
ATOM 762 C C . THR A 1 90 ? -19.452 -0.703 10.434 1.00 67.19 90 THR A C 1
ATOM 764 O O . THR A 1 90 ? -19.285 0.374 11.007 1.00 67.19 90 THR A O 1
ATOM 767 N N . ASP A 1 91 ? -20.210 -1.676 10.942 1.00 75.12 91 ASP A N 1
ATOM 768 C CA . ASP A 1 91 ? -20.694 -1.635 12.321 1.00 75.12 91 ASP A CA 1
ATOM 769 C C . ASP A 1 91 ? -19.562 -2.055 13.275 1.00 75.12 91 ASP A C 1
ATOM 771 O O . ASP A 1 91 ? -19.204 -3.230 13.404 1.00 75.12 91 ASP A O 1
ATOM 775 N N . PHE A 1 92 ? -18.929 -1.068 13.911 1.00 72.56 92 PHE A N 1
ATOM 776 C CA . PHE A 1 92 ? -17.822 -1.308 14.836 1.00 72.56 92 PHE A CA 1
ATOM 777 C C . PHE A 1 92 ? -18.274 -1.933 16.160 1.00 72.56 92 PHE A C 1
ATOM 779 O O . PHE A 1 92 ? -17.432 -2.504 16.862 1.00 72.56 92 PHE A O 1
ATOM 786 N N . ASP A 1 93 ? -19.561 -1.862 16.505 1.00 80.44 93 ASP A N 1
ATOM 787 C CA . ASP A 1 93 ? -20.069 -2.435 17.748 1.00 80.44 93 ASP A CA 1
ATOM 788 C C . ASP A 1 93 ? -20.093 -3.966 17.683 1.00 80.44 93 ASP A C 1
ATOM 790 O O . ASP A 1 93 ? -19.766 -4.616 18.681 1.00 80.44 93 ASP A O 1
ATOM 794 N N . GLU A 1 94 ? -20.320 -4.533 16.493 1.00 81.69 94 GLU A N 1
ATOM 795 C CA . GLU A 1 94 ? -20.253 -5.977 16.224 1.00 81.69 94 GLU A CA 1
ATOM 796 C C . GLU A 1 94 ? -18.824 -6.550 16.286 1.00 81.69 94 GLU A C 1
ATOM 798 O O . GLU A 1 94 ? -18.627 -7.760 16.435 1.00 81.69 94 GLU A O 1
ATOM 803 N N . LEU A 1 95 ? -17.795 -5.699 16.190 1.00 81.00 95 LEU A N 1
ATOM 804 C CA . LEU A 1 95 ? -16.402 -6.140 16.237 1.00 81.00 95 LEU A CA 1
ATOM 805 C C . LEU A 1 95 ? -15.948 -6.456 17.673 1.00 81.00 95 LEU A C 1
ATOM 807 O O . LEU A 1 95 ? -16.369 -5.798 18.625 1.00 81.00 95 LEU A O 1
ATOM 811 N N . PRO A 1 96 ? -15.030 -7.421 17.865 1.00 84.19 96 PRO A N 1
ATOM 812 C CA . PRO A 1 96 ? -14.447 -7.698 19.178 1.00 84.19 96 PRO A CA 1
ATOM 813 C C . PRO A 1 96 ? -13.665 -6.491 19.718 1.00 84.19 96 PRO A C 1
ATOM 815 O O . PRO A 1 96 ? -13.295 -5.584 18.977 1.00 84.19 96 PRO A O 1
ATOM 818 N N . ASP A 1 97 ? -13.307 -6.508 21.003 1.00 86.81 97 ASP A N 1
ATOM 819 C CA . ASP A 1 97 ? -12.541 -5.409 21.619 1.00 86.81 97 ASP A CA 1
ATOM 820 C C . ASP A 1 97 ? -11.130 -5.218 21.034 1.00 86.81 97 ASP A C 1
ATOM 822 O O . ASP A 1 97 ? -10.491 -4.181 21.245 1.00 86.81 97 ASP A O 1
ATOM 826 N N . GLN A 1 98 ? -10.635 -6.214 20.289 1.00 84.06 98 GLN A N 1
ATOM 827 C CA . GLN A 1 98 ? -9.341 -6.191 19.615 1.00 84.06 98 GLN A CA 1
ATOM 828 C C . GLN A 1 98 ? -9.457 -6.691 18.177 1.00 84.06 98 GLN A C 1
ATOM 830 O O . GLN A 1 98 ? -9.881 -7.817 17.931 1.00 84.06 98 GLN A O 1
ATOM 835 N N . PHE A 1 99 ? -9.015 -5.883 17.217 1.00 81.81 99 PHE A N 1
ATOM 836 C CA . PHE A 1 99 ? -9.053 -6.228 15.797 1.00 81.81 99 PHE A CA 1
ATOM 837 C C . PHE A 1 99 ? -7.976 -5.486 15.003 1.00 81.81 99 PHE A C 1
ATOM 839 O O . PHE A 1 99 ? -7.315 -4.567 15.491 1.00 81.81 99 PHE A O 1
ATOM 846 N N . VAL A 1 100 ? -7.770 -5.899 13.751 1.00 78.06 100 VAL A N 1
ATOM 847 C CA . VAL A 1 100 ? -6.861 -5.215 12.824 1.00 78.06 100 VAL A CA 1
ATOM 848 C C . VAL A 1 100 ? -7.608 -4.855 11.549 1.00 78.06 100 VAL A C 1
ATOM 850 O O . VAL A 1 100 ? -8.026 -5.747 10.816 1.00 78.06 100 VAL A O 1
ATOM 853 N N . LEU A 1 101 ? -7.699 -3.562 11.241 1.00 71.38 101 LEU A N 1
ATOM 854 C CA . LEU A 1 101 ? -8.221 -3.083 9.962 1.00 71.38 101 LEU A CA 1
ATOM 855 C C . LEU A 1 101 ? -7.095 -3.022 8.939 1.00 71.38 101 LEU A C 1
ATOM 857 O O . LEU A 1 101 ? -6.009 -2.505 9.224 1.00 71.38 101 LEU A O 1
ATOM 861 N N . LYS A 1 102 ? -7.353 -3.531 7.735 1.00 69.44 102 LYS A N 1
ATOM 862 C CA . LYS A 1 102 ? -6.399 -3.507 6.625 1.00 69.44 102 LYS A CA 1
ATOM 863 C C . LYS A 1 102 ? -7.122 -3.220 5.323 1.00 69.44 102 LYS A C 1
ATOM 865 O O . LYS A 1 102 ? -8.113 -3.868 5.018 1.00 69.44 102 LYS A O 1
ATOM 870 N N . CYS A 1 103 ? -6.559 -2.345 4.497 1.00 62.31 103 CYS A N 1
ATOM 871 C CA . CYS A 1 103 ? -7.004 -2.244 3.109 1.00 62.31 103 CYS A CA 1
ATOM 872 C C . CYS A 1 103 ? -6.409 -3.385 2.271 1.00 62.31 103 CYS A C 1
ATOM 874 O O . CYS A 1 103 ? -5.214 -3.691 2.372 1.00 62.31 103 CYS A O 1
ATOM 876 N N . ASN A 1 104 ? -7.220 -3.965 1.388 1.00 59.56 104 ASN A N 1
ATOM 877 C CA . ASN A 1 104 ? -6.827 -5.074 0.517 1.00 59.56 104 ASN A CA 1
ATOM 878 C C . ASN A 1 104 ? -5.652 -4.726 -0.424 1.00 59.56 104 ASN A C 1
ATOM 880 O O . ASN A 1 104 ? -4.691 -5.493 -0.528 1.00 59.56 104 ASN A O 1
ATOM 884 N N . HIS A 1 105 ? -5.668 -3.526 -1.011 1.00 58.41 105 HIS A N 1
ATOM 885 C CA . HIS A 1 105 ? -4.724 -3.047 -2.030 1.00 58.41 105 HIS A CA 1
ATOM 886 C C . HIS A 1 105 ? -3.538 -2.222 -1.481 1.00 58.41 105 HIS A C 1
ATOM 888 O O . HIS A 1 105 ? -2.657 -1.809 -2.238 1.00 58.41 105 HIS A O 1
ATOM 894 N N . GLY A 1 106 ? -3.501 -1.947 -0.172 1.00 50.62 106 GLY A N 1
ATOM 895 C CA . GLY A 1 106 ? -2.528 -1.036 0.444 1.00 50.62 106 GLY A CA 1
ATOM 896 C C . GLY A 1 106 ? -1.272 -1.721 0.989 1.00 50.62 106 GLY A C 1
ATOM 897 O O . GLY A 1 106 ? -1.281 -2.900 1.333 1.00 50.62 106 GLY A O 1
ATOM 898 N N . SER A 1 107 ? -0.181 -0.971 1.142 1.00 50.84 107 SER A N 1
ATOM 899 C CA . SER A 1 107 ? 0.973 -1.372 1.959 1.00 50.84 107 SER A CA 1
ATOM 900 C C . SER A 1 107 ? 1.151 -0.356 3.088 1.00 50.84 107 SER A C 1
ATOM 902 O O . SER A 1 107 ? 1.088 0.846 2.839 1.00 50.84 107 SER A O 1
ATOM 904 N N . GLY A 1 108 ? 1.287 -0.827 4.333 1.00 48.75 108 GLY A N 1
ATOM 905 C CA . GLY A 1 108 ? 1.383 0.034 5.523 1.00 48.75 108 GLY A CA 1
ATOM 906 C C . GLY A 1 108 ? 0.063 0.655 6.002 1.00 48.75 108 GLY A C 1
ATOM 907 O O . GLY A 1 108 ? 0.081 1.532 6.854 1.00 48.75 108 GLY A O 1
ATOM 908 N N . MET A 1 109 ? -1.083 0.208 5.480 1.00 57.22 109 MET A N 1
ATOM 909 C CA . MET A 1 109 ? -2.423 0.664 5.878 1.00 57.22 109 MET A CA 1
ATOM 910 C C . MET A 1 109 ? -3.051 -0.336 6.857 1.00 57.22 109 MET A C 1
ATOM 912 O O . MET A 1 109 ? -4.066 -0.947 6.535 1.00 57.22 109 MET A O 1
ATOM 916 N N . ASN A 1 110 ? -2.391 -0.549 8.002 1.00 61.66 110 ASN A N 1
ATOM 917 C CA . ASN A 1 110 ? -2.879 -1.420 9.073 1.00 61.66 110 ASN A CA 1
ATOM 918 C C . ASN A 1 110 ? -3.217 -0.569 10.303 1.00 61.66 110 ASN A C 1
ATOM 920 O O . ASN A 1 110 ? -2.333 0.113 10.820 1.00 61.66 110 ASN A O 1
ATOM 924 N N . ILE A 1 111 ? -4.450 -0.647 10.793 1.00 66.69 111 ILE A N 1
ATOM 925 C CA . ILE A 1 111 ? -4.850 -0.058 12.076 1.00 66.69 111 ILE A CA 1
ATOM 926 C C . ILE A 1 111 ? -5.015 -1.209 13.056 1.00 66.69 111 ILE A C 1
ATOM 928 O O . ILE A 1 111 ? -5.794 -2.122 12.804 1.00 66.69 111 ILE A O 1
ATOM 932 N N . ILE A 1 112 ? -4.248 -1.194 14.142 1.00 73.62 112 ILE A N 1
ATOM 933 C CA . ILE A 1 112 ? -4.318 -2.219 15.185 1.00 73.62 112 ILE A CA 1
ATOM 934 C C . ILE A 1 112 ? -5.106 -1.631 16.349 1.00 73.62 112 ILE A C 1
ATOM 936 O O . ILE A 1 112 ? -4.632 -0.704 17.005 1.00 73.62 112 ILE A O 1
ATOM 940 N N . VAL A 1 113 ? -6.280 -2.191 16.611 1.00 72.19 113 VAL A N 1
ATOM 941 C CA . VAL A 1 113 ? -7.139 -1.833 17.735 1.00 72.19 113 VAL A CA 1
ATOM 942 C C . VAL A 1 113 ? -6.914 -2.864 18.832 1.00 72.19 113 VAL A C 1
ATOM 944 O O . VAL A 1 113 ? -7.121 -4.055 18.628 1.00 72.19 113 VAL A O 1
ATOM 947 N N . ARG A 1 114 ? -6.397 -2.414 19.977 1.00 79.81 114 ARG A N 1
ATOM 948 C CA . ARG A 1 114 ? -6.141 -3.259 21.163 1.00 79.81 114 ARG A CA 1
ATOM 949 C C . ARG A 1 114 ? -7.161 -3.040 22.280 1.00 79.81 114 ARG A C 1
ATOM 951 O O . ARG A 1 114 ? -7.141 -3.769 23.264 1.00 79.81 114 ARG A O 1
ATOM 958 N N . ASP A 1 115 ? -7.960 -1.992 22.143 1.00 81.50 115 ASP A N 1
ATOM 959 C CA . ASP A 1 115 ? -8.988 -1.575 23.082 1.00 81.50 115 ASP A CA 1
ATOM 960 C C . ASP A 1 115 ? -10.004 -0.742 22.292 1.00 81.50 115 ASP A C 1
ATOM 962 O O . ASP A 1 115 ? -9.716 0.400 21.915 1.00 81.50 115 ASP A O 1
ATOM 966 N N . LYS A 1 116 ? -11.153 -1.347 21.978 1.00 81.56 116 LYS A N 1
ATOM 967 C CA . LYS A 1 116 ? -12.226 -0.734 21.186 1.00 81.56 116 LYS A CA 1
ATOM 968 C C . LYS A 1 116 ? -12.800 0.518 21.855 1.00 81.56 116 LYS A C 1
ATOM 970 O O . LYS A 1 116 ? -13.120 1.471 21.155 1.00 81.56 116 LYS A O 1
ATOM 975 N N . SER A 1 117 ? -12.802 0.597 23.189 1.00 82.31 117 SER A N 1
ATOM 976 C CA . SER A 1 117 ? -13.275 1.790 23.916 1.00 82.31 117 SER A CA 1
ATOM 977 C C . SER A 1 117 ? -12.418 3.037 23.660 1.00 82.31 117 SER A C 1
ATOM 979 O O . SER A 1 117 ? -12.879 4.168 23.795 1.00 82.31 117 SER A O 1
ATOM 981 N N . LYS A 1 118 ? -11.157 2.836 23.257 1.00 76.88 118 LYS A N 1
ATOM 982 C CA . LYS A 1 118 ? -10.206 3.899 22.901 1.00 76.88 118 LYS A CA 1
ATOM 983 C C . LYS A 1 118 ? -10.062 4.074 21.391 1.00 76.88 118 LYS A C 1
ATOM 985 O O . LYS A 1 118 ? -9.170 4.804 20.943 1.00 76.88 118 LYS A O 1
ATOM 990 N N . PHE A 1 119 ? -10.879 3.376 20.604 1.00 70.69 119 PHE A N 1
ATOM 991 C CA . PHE A 1 119 ? -10.834 3.461 19.158 1.00 70.69 119 PHE A CA 1
ATOM 992 C C . PHE A 1 119 ? -11.461 4.775 18.694 1.00 70.69 119 PHE A C 1
ATOM 994 O O . PHE A 1 119 ? -12.659 5.006 18.813 1.00 70.69 119 PHE A O 1
ATOM 1001 N N . ASP A 1 120 ? -10.622 5.663 18.172 1.00 67.38 120 ASP A N 1
ATOM 1002 C CA . ASP A 1 120 ? -11.068 6.943 17.639 1.00 67.38 120 ASP A CA 1
ATOM 1003 C C . ASP A 1 120 ? -11.424 6.781 16.152 1.00 67.38 120 ASP A C 1
ATOM 1005 O O . ASP A 1 120 ? -10.545 6.766 15.285 1.00 67.38 120 ASP A O 1
ATOM 1009 N N . MET A 1 121 ? -12.723 6.636 15.865 1.00 63.09 121 MET A N 1
ATOM 1010 C CA . MET A 1 121 ? -13.247 6.453 14.503 1.00 63.09 121 MET A CA 1
ATOM 1011 C C . MET A 1 121 ? -12.892 7.619 13.572 1.00 63.09 121 MET A C 1
ATOM 1013 O O . MET A 1 121 ? -12.626 7.418 12.386 1.00 63.09 121 MET A O 1
ATOM 1017 N N . ARG A 1 122 ? -12.828 8.846 14.106 1.00 57.69 122 ARG A N 1
ATOM 1018 C CA . ARG A 1 122 ? -12.481 10.037 13.325 1.00 57.69 122 ARG A CA 1
ATOM 1019 C C . ARG A 1 122 ? -10.995 10.031 12.970 1.00 57.69 122 ARG A C 1
ATOM 1021 O O . ARG A 1 122 ? -10.647 10.271 11.817 1.00 57.69 122 ARG A O 1
ATOM 1028 N N . ALA A 1 123 ? -10.131 9.655 13.914 1.00 57.66 123 ALA A N 1
ATOM 1029 C CA . ALA A 1 123 ? -8.703 9.469 13.656 1.00 57.66 123 ALA A CA 1
ATOM 1030 C C . ALA A 1 123 ? -8.413 8.280 12.723 1.00 57.66 123 ALA A C 1
ATOM 1032 O O . ALA A 1 123 ? -7.414 8.301 12.014 1.00 57.66 123 ALA A O 1
ATOM 1033 N N . ALA A 1 124 ? -9.271 7.254 12.680 1.00 57.38 124 ALA A N 1
ATOM 1034 C CA . ALA A 1 124 ? -9.121 6.124 11.760 1.00 57.38 124 ALA A CA 1
ATOM 1035 C C . ALA A 1 124 ? -9.354 6.503 10.281 1.00 57.38 124 ALA A C 1
ATOM 1037 O O . ALA A 1 124 ? -8.768 5.879 9.388 1.00 57.38 124 ALA A O 1
ATOM 1038 N N . ARG A 1 125 ? -10.139 7.561 10.009 1.00 53.03 125 ARG A N 1
ATOM 1039 C CA . ARG A 1 125 ? -10.257 8.163 8.665 1.00 53.03 125 ARG A CA 1
ATOM 1040 C C . ARG A 1 125 ? -8.973 8.879 8.224 1.00 53.03 125 ARG A C 1
ATOM 1042 O O . ARG A 1 125 ? -8.676 8.949 7.023 1.00 53.03 125 ARG A O 1
ATOM 1049 N N . GLU A 1 126 ? -8.186 9.372 9.174 1.00 54.75 126 GLU A N 1
ATOM 1050 C CA . GLU A 1 126 ? -6.937 10.099 8.945 1.00 54.75 126 GLU A CA 1
ATOM 1051 C C . GLU A 1 126 ? -5.737 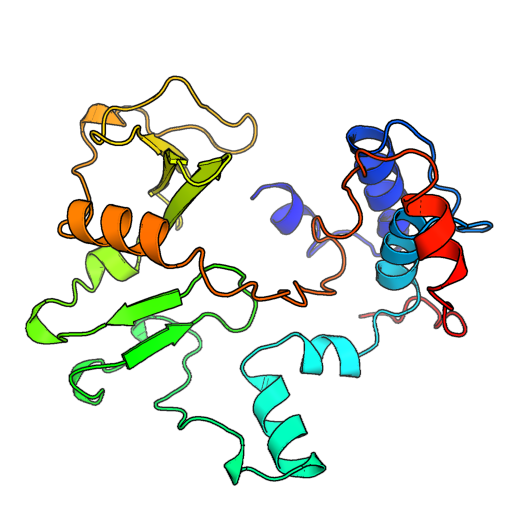9.125 8.948 1.00 54.75 126 GLU A C 1
ATOM 1053 O O . GLU A 1 126 ? -5.641 8.190 9.738 1.00 54.75 126 GLU A O 1
ATOM 1058 N N . LYS A 1 127 ? -4.816 9.262 7.982 1.00 60.19 127 LYS A N 1
ATOM 1059 C CA . LYS A 1 127 ? -3.684 8.323 7.824 1.00 60.19 127 LYS A CA 1
ATOM 1060 C C . LYS A 1 127 ? -2.412 8.957 8.367 1.00 60.19 127 LYS A C 1
ATOM 1062 O O . LYS A 1 127 ? -2.001 10.013 7.892 1.00 60.19 127 LYS A O 1
ATOM 1067 N N . ILE A 1 128 ? -1.748 8.242 9.268 1.00 56.22 128 ILE A N 1
ATOM 1068 C CA . ILE A 1 128 ? -0.447 8.598 9.838 1.00 56.22 128 ILE A CA 1
ATOM 1069 C C . ILE A 1 128 ? 0.590 7.622 9.285 1.00 56.22 128 ILE A C 1
ATOM 1071 O O . ILE A 1 128 ? 0.433 6.405 9.404 1.00 56.22 128 ILE A O 1
ATOM 1075 N N . LYS A 1 129 ? 1.662 8.138 8.685 1.00 64.69 129 LYS A N 1
ATOM 1076 C CA . LYS A 1 129 ? 2.798 7.342 8.213 1.00 64.69 129 LYS A CA 1
ATOM 1077 C C . LYS A 1 129 ? 4.075 7.820 8.889 1.00 64.69 129 LYS A C 1
ATOM 1079 O O . LYS A 1 129 ? 4.550 8.911 8.606 1.00 64.69 129 LYS A O 1
ATOM 1084 N N . PHE A 1 130 ? 4.698 6.962 9.685 1.00 55.25 130 PHE A N 1
ATOM 1085 C CA . PHE A 1 130 ? 6.054 7.203 10.176 1.00 55.25 130 PHE A CA 1
ATOM 1086 C C . PHE A 1 130 ? 7.071 6.877 9.080 1.00 55.25 130 PHE A C 1
ATOM 1088 O O . PHE A 1 130 ? 6.997 5.822 8.443 1.00 55.25 130 PHE A O 1
ATOM 1095 N N . VAL A 1 131 ? 8.008 7.789 8.844 1.00 57.50 131 VAL A N 1
ATOM 1096 C CA . VAL A 1 131 ? 9.177 7.560 7.997 1.00 57.50 131 VAL A CA 1
ATOM 1097 C C . VAL A 1 131 ? 10.375 7.344 8.904 1.00 57.50 131 VAL A C 1
ATOM 1099 O O . VAL A 1 131 ? 10.732 8.224 9.684 1.00 57.50 131 VAL A O 1
ATOM 1102 N N . CYS A 1 132 ? 10.985 6.164 8.787 1.00 52.59 132 CYS A N 1
ATOM 1103 C CA . CYS A 1 132 ? 12.152 5.782 9.571 1.00 52.59 132 CYS A CA 1
ATOM 1104 C C . CYS A 1 132 ? 13.384 5.611 8.674 1.00 52.59 132 CYS A C 1
ATOM 1106 O O . CYS A 1 132 ? 13.282 5.020 7.596 1.00 52.59 132 CYS A O 1
ATOM 1108 N N . ILE A 1 133 ? 14.545 6.071 9.139 1.00 48.44 133 ILE A N 1
ATOM 1109 C CA . ILE A 1 133 ? 15.857 5.844 8.518 1.00 48.44 133 ILE A CA 1
ATOM 1110 C C . ILE A 1 133 ? 16.777 5.277 9.602 1.00 48.44 133 ILE A C 1
ATOM 1112 O O . ILE A 1 133 ? 16.833 5.807 10.702 1.00 48.44 133 ILE A O 1
ATOM 1116 N N . ASN A 1 134 ? 17.459 4.162 9.318 1.00 44.47 134 ASN A N 1
ATOM 1117 C CA . ASN A 1 134 ? 18.363 3.473 10.257 1.00 44.47 134 ASN A CA 1
ATOM 1118 C C . ASN A 1 134 ? 17.743 3.091 11.618 1.00 44.47 134 ASN A C 1
ATOM 1120 O O . ASN A 1 134 ? 18.445 2.956 12.610 1.00 44.47 134 ASN A O 1
ATOM 1124 N N . GLY A 1 135 ? 16.426 2.882 11.661 1.00 47.75 135 GLY A N 1
ATOM 1125 C CA . GLY A 1 135 ? 15.712 2.549 12.896 1.00 47.75 135 GLY A CA 1
ATOM 1126 C C . GLY A 1 135 ? 15.246 3.759 13.707 1.00 47.75 135 GLY A C 1
ATOM 1127 O O . GLY A 1 135 ? 14.526 3.580 14.686 1.00 47.75 135 GLY A O 1
ATOM 1128 N N . GLU A 1 136 ? 15.557 4.975 13.261 1.00 53.94 136 GLU A N 1
ATOM 1129 C CA . GLU A 1 136 ? 15.091 6.215 13.877 1.00 53.94 136 GLU A CA 1
ATOM 1130 C C . GLU A 1 136 ? 13.944 6.820 13.073 1.00 53.94 136 GLU A C 1
ATOM 1132 O O . GLU A 1 136 ? 13.962 6.830 11.841 1.00 53.94 136 GLU A O 1
ATOM 1137 N N . ILE A 1 137 ? 12.920 7.312 13.771 1.00 61.56 137 ILE A N 1
ATOM 1138 C CA . ILE A 1 137 ? 11.818 8.049 13.150 1.00 61.56 137 ILE A CA 1
ATOM 1139 C C . ILE A 1 137 ? 12.347 9.432 12.787 1.00 61.56 137 ILE A C 1
ATOM 1141 O O . ILE A 1 137 ? 12.752 10.182 13.668 1.00 61.56 137 ILE A O 1
ATOM 1145 N N . ILE A 1 138 ? 12.301 9.772 11.503 1.00 66.19 138 ILE A N 1
ATOM 1146 C CA . ILE A 1 138 ? 12.778 11.063 11.000 1.00 66.19 138 ILE A CA 1
ATOM 1147 C C . ILE A 1 138 ? 11.627 12.067 10.949 1.00 66.19 138 ILE A C 1
ATOM 1149 O O . ILE A 1 138 ? 11.772 13.202 11.383 1.00 66.19 138 ILE A O 1
ATOM 1153 N N . TYR A 1 139 ? 10.465 11.642 10.449 1.00 71.06 139 TYR A N 1
ATOM 1154 C CA . TYR A 1 139 ? 9.247 12.449 10.454 1.00 71.06 139 TYR A CA 1
ATOM 1155 C C . TYR A 1 139 ? 7.998 11.576 10.307 1.00 71.06 139 TYR A C 1
ATOM 1157 O O . TYR A 1 139 ? 8.039 10.412 9.898 1.00 71.06 139 TYR A O 1
ATOM 1165 N N . CYS A 1 140 ? 6.860 12.167 10.623 1.00 74.25 140 CYS A N 1
ATOM 1166 C CA . CYS A 1 140 ? 5.532 11.623 10.504 1.00 74.25 140 CYS A CA 1
ATOM 1167 C C . CYS A 1 140 ? 4.763 12.364 9.406 1.00 74.25 140 CYS A C 1
ATOM 1169 O O . CYS A 1 140 ? 4.515 13.558 9.500 1.00 74.25 140 CYS A O 1
ATOM 1171 N N . GLN A 1 141 ? 4.355 11.649 8.364 1.00 76.38 141 GLN A N 1
ATOM 1172 C CA . GLN A 1 141 ? 3.469 12.161 7.329 1.00 76.38 141 GLN A CA 1
ATOM 1173 C C . GLN A 1 141 ? 2.005 12.017 7.772 1.00 76.38 141 GLN A C 1
ATOM 1175 O O . GLN A 1 141 ? 1.568 10.916 8.118 1.00 76.38 141 GLN A O 1
ATOM 1180 N N . TYR A 1 142 ? 1.250 13.112 7.709 1.00 78.19 142 TYR A N 1
ATOM 1181 C CA . TYR A 1 142 ? -0.151 13.215 8.104 1.00 78.19 142 TYR A CA 1
ATOM 1182 C C . TYR A 1 142 ? -1.020 13.712 6.948 1.00 78.19 142 TYR A C 1
ATOM 1184 O O . TYR A 1 142 ? -0.738 14.747 6.344 1.00 78.19 142 TYR A O 1
ATOM 1192 N N . LEU A 1 143 ? -2.065 12.959 6.613 1.00 78.44 143 LEU A N 1
ATOM 1193 C CA . LEU A 1 143 ? -2.915 13.234 5.454 1.00 78.44 143 LEU A CA 1
ATOM 1194 C C . LEU A 1 143 ? -4.209 13.929 5.884 1.00 78.44 143 LEU A C 1
ATOM 1196 O O . LEU A 1 143 ? -4.980 13.328 6.629 1.00 78.44 143 LEU A O 1
ATOM 1200 N N . THR A 1 144 ? -4.492 15.108 5.326 1.00 77.19 144 THR A N 1
ATOM 1201 C CA . THR A 1 144 ? -5.758 15.846 5.516 1.00 77.19 144 THR A CA 1
ATOM 1202 C C . THR A 1 144 ? -6.476 16.082 4.183 1.00 77.19 144 THR A C 1
ATOM 1204 O O . THR A 1 144 ? -5.926 15.805 3.113 1.00 77.19 144 THR A O 1
ATOM 1207 N N . ASP A 1 145 ? -7.736 16.529 4.245 1.00 73.56 145 ASP A N 1
ATOM 1208 C CA . ASP A 1 145 ? -8.544 16.980 3.095 1.00 73.56 145 ASP A CA 1
ATOM 1209 C C . ASP A 1 145 ? -8.647 15.957 1.946 1.00 73.56 145 ASP A C 1
ATOM 1211 O O . ASP A 1 145 ? -8.697 16.276 0.759 1.00 73.56 145 ASP A O 1
ATOM 1215 N N . ARG A 1 146 ? -8.674 14.665 2.300 1.00 63.56 146 ARG A N 1
ATOM 1216 C CA . ARG A 1 146 ? -8.596 13.555 1.333 1.00 63.56 146 ARG A CA 1
ATOM 1217 C C . ARG A 1 146 ? -9.786 13.485 0.372 1.00 63.56 146 ARG A C 1
ATOM 1219 O O . ARG A 1 146 ? -9.633 12.922 -0.711 1.00 63.56 146 ARG A O 1
ATOM 1226 N N . SER A 1 147 ? -10.944 13.998 0.783 1.00 56.41 147 SER A N 1
ATOM 1227 C CA . SER A 1 147 ? -12.186 14.028 0.001 1.00 56.41 147 SER A CA 1
ATOM 1228 C C . SER A 1 147 ? -12.247 15.189 -0.994 1.00 56.41 147 SER A C 1
ATOM 1230 O O . SER A 1 147 ? -13.032 15.127 -1.935 1.00 56.41 147 SER A O 1
ATOM 1232 N N . THR A 1 148 ? -11.411 16.215 -0.825 1.00 72.69 148 THR A N 1
ATOM 1233 C CA . THR A 1 148 ? -11.362 17.396 -1.692 1.00 72.69 148 THR A CA 1
ATOM 1234 C C . THR A 1 148 ? -10.000 17.461 -2.391 1.00 72.69 148 THR A C 1
ATOM 1236 O O . THR A 1 148 ? -9.778 16.775 -3.394 1.00 72.69 148 THR A O 1
ATOM 1239 N N . GLN A 1 149 ? -9.052 18.213 -1.837 1.00 77.38 149 GLN A N 1
ATOM 1240 C CA . GLN A 1 149 ? -7.672 18.289 -2.291 1.00 77.38 149 GLN A CA 1
ATOM 1241 C C . GLN A 1 149 ? -6.765 17.735 -1.201 1.00 77.38 149 GLN A C 1
ATOM 1243 O O . GLN A 1 149 ? -6.477 18.407 -0.220 1.00 77.38 149 GLN A O 1
ATOM 1248 N N . LEU A 1 150 ? -6.291 16.507 -1.404 1.00 77.44 150 LEU A N 1
ATOM 1249 C CA . LEU A 1 150 ? -5.394 15.844 -0.467 1.00 77.44 150 LEU A CA 1
ATOM 1250 C C . LEU A 1 150 ? -4.182 16.725 -0.137 1.00 77.44 150 LEU A C 1
ATOM 1252 O O . LEU A 1 150 ? -3.403 17.061 -1.033 1.00 77.44 150 LEU A O 1
ATOM 1256 N N . LYS A 1 151 ? -3.970 16.966 1.157 1.00 84.38 151 LYS A N 1
ATOM 1257 C CA . LYS A 1 151 ? -2.786 17.648 1.683 1.00 84.38 151 LYS A CA 1
ATOM 1258 C C . LYS A 1 151 ? -1.902 16.668 2.447 1.00 84.38 151 LYS A C 1
ATOM 1260 O O . LYS A 1 151 ? -2.393 15.741 3.101 1.00 84.38 151 LYS A O 1
ATOM 1265 N N . LEU A 1 152 ? -0.587 16.820 2.306 1.00 85.25 152 LEU A N 1
ATOM 1266 C CA . LEU A 1 152 ? 0.413 15.939 2.911 1.00 85.25 152 LEU A CA 1
ATOM 1267 C C . LEU A 1 152 ? 1.268 16.731 3.886 1.00 85.25 152 LEU A C 1
ATOM 1269 O O . LEU A 1 152 ? 2.283 17.273 3.493 1.00 85.25 152 LEU A O 1
ATOM 1273 N N . ASN A 1 153 ? 0.900 16.737 5.156 1.00 86.75 153 ASN A N 1
ATOM 1274 C CA . ASN A 1 153 ? 1.654 17.423 6.196 1.00 86.75 153 ASN A CA 1
ATOM 1275 C C . ASN A 1 153 ? 2.785 16.529 6.716 1.00 86.75 153 ASN A C 1
ATOM 1277 O O . ASN A 1 153 ? 2.646 15.303 6.741 1.00 86.75 153 ASN A O 1
ATOM 1281 N N . TYR A 1 154 ? 3.893 17.122 7.151 1.00 88.12 154 TYR A N 1
ATOM 1282 C CA . TYR A 1 154 ? 5.042 16.397 7.694 1.00 88.12 154 TYR A CA 1
ATOM 1283 C C . TYR A 1 154 ? 5.424 16.994 9.033 1.00 88.12 154 TYR A C 1
ATOM 1285 O O . TYR A 1 154 ? 5.764 18.171 9.101 1.00 88.12 154 TYR A O 1
ATOM 1293 N N . PHE A 1 155 ? 5.400 16.169 10.069 1.00 85.56 155 PHE A N 1
ATOM 1294 C CA . PHE A 1 155 ? 5.690 16.552 11.440 1.00 85.56 155 PHE A CA 1
ATOM 1295 C C . PHE A 1 155 ? 6.929 15.826 11.951 1.00 85.56 155 PHE A C 1
ATOM 1297 O O . PHE A 1 155 ? 7.157 14.673 11.594 1.00 85.56 155 PHE A O 1
ATOM 1304 N N . ASP A 1 156 ? 7.728 16.458 12.796 1.00 86.62 156 ASP A N 1
ATOM 1305 C CA . ASP A 1 156 ? 8.846 15.792 13.456 1.00 86.62 156 ASP A CA 1
ATOM 1306 C C . ASP A 1 156 ? 8.368 14.830 14.570 1.00 86.62 156 ASP A C 1
ATOM 1308 O O . ASP A 1 156 ? 7.174 14.568 14.770 1.00 86.62 156 ASP A O 1
ATOM 1312 N N . VAL A 1 157 ? 9.313 14.274 15.330 1.00 81.62 157 VAL A N 1
ATOM 1313 C CA . VAL A 1 157 ? 9.005 13.375 16.456 1.00 81.62 157 VAL A CA 1
ATOM 1314 C C . VAL A 1 157 ? 8.277 14.064 17.616 1.00 81.62 157 VAL A C 1
ATOM 1316 O O . VAL A 1 157 ? 7.705 13.369 18.460 1.00 81.62 157 VAL A O 1
ATOM 1319 N N . ASN A 1 158 ? 8.267 15.393 17.659 1.00 88.44 158 ASN A N 1
ATOM 1320 C CA . ASN A 1 158 ? 7.601 16.230 18.655 1.00 88.44 158 ASN A CA 1
ATOM 1321 C C . ASN A 1 158 ? 6.299 16.845 18.122 1.00 88.44 158 ASN A C 1
ATOM 1323 O O . ASN A 1 158 ? 5.709 17.692 18.788 1.00 88.44 158 ASN A O 1
ATOM 1327 N N . TRP A 1 159 ? 5.834 16.379 16.960 1.00 88.69 159 TRP A N 1
ATOM 1328 C CA . TRP A 1 159 ? 4.665 16.909 16.267 1.00 88.69 159 TRP A CA 1
ATOM 1329 C C . TRP A 1 159 ? 4.793 18.384 15.855 1.00 88.69 159 TRP A C 1
ATOM 1331 O O . TRP A 1 159 ? 3.804 19.103 15.771 1.00 88.69 159 TRP A O 1
ATOM 1341 N N . GLN A 1 160 ? 6.010 18.847 15.579 1.00 90.94 160 GLN A N 1
ATOM 1342 C CA . GLN A 1 160 ? 6.242 20.166 15.001 1.00 90.94 160 GLN A CA 1
ATOM 1343 C C . GLN A 1 160 ? 6.226 20.073 13.474 1.00 90.94 160 GLN A C 1
ATOM 1345 O O . GLN A 1 160 ? 6.867 19.166 12.929 1.00 90.94 160 GLN A O 1
ATOM 1350 N N . PRO A 1 161 ? 5.509 20.965 12.764 1.00 90.12 161 PRO A N 1
ATOM 1351 C CA . PRO A 1 161 ? 5.551 21.012 11.310 1.00 90.12 161 PRO A CA 1
ATOM 1352 C C . PRO A 1 161 ? 6.991 21.141 10.815 1.00 90.12 161 PRO A C 1
ATOM 1354 O O . PRO A 1 161 ? 7.787 21.920 11.333 1.00 90.12 161 PRO A O 1
ATOM 1357 N N . THR A 1 162 ? 7.328 20.365 9.797 1.00 87.50 162 THR A N 1
ATOM 1358 C CA . THR A 1 162 ? 8.633 20.426 9.138 1.00 87.50 162 THR A CA 1
ATOM 1359 C C . THR A 1 162 ? 8.541 21.255 7.862 1.00 87.50 162 THR A C 1
ATOM 1361 O O . THR A 1 162 ? 7.459 21.498 7.333 1.00 87.50 162 THR A O 1
ATOM 1364 N N . THR A 1 163 ? 9.695 21.619 7.310 1.00 86.00 163 THR A N 1
ATOM 1365 C CA . THR A 1 163 ? 9.806 22.271 5.995 1.00 86.00 163 THR A CA 1
ATOM 1366 C C . THR A 1 163 ? 9.620 21.307 4.822 1.00 86.00 163 THR A C 1
ATOM 1368 O O . THR A 1 163 ? 9.724 21.711 3.665 1.00 86.00 163 THR A O 1
ATOM 1371 N N . VAL A 1 164 ? 9.387 20.016 5.088 1.00 79.12 164 VAL A N 1
ATOM 1372 C CA . VAL A 1 164 ? 9.177 19.028 4.034 1.00 79.12 164 VAL A CA 1
ATOM 1373 C C . VAL A 1 164 ? 7.832 19.304 3.377 1.00 79.12 164 VAL A C 1
ATOM 1375 O O . VAL A 1 164 ? 6.789 19.301 4.026 1.00 79.12 164 VAL A O 1
ATOM 1378 N N . GLU A 1 165 ? 7.866 19.483 2.066 1.00 81.88 165 GLU A N 1
ATOM 1379 C CA . GLU A 1 165 ? 6.688 19.629 1.229 1.00 81.88 165 GLU A CA 1
ATOM 1380 C C . GLU A 1 165 ? 6.899 18.838 -0.060 1.00 81.88 165 GLU A C 1
ATOM 1382 O O . GLU A 1 165 ? 8.020 18.672 -0.554 1.00 81.88 165 GLU A O 1
ATOM 1387 N N . ARG A 1 166 ? 5.814 18.291 -0.604 1.00 74.88 166 ARG A N 1
ATOM 1388 C CA . ARG A 1 166 ? 5.856 17.582 -1.877 1.00 74.88 166 ARG A CA 1
ATOM 1389 C C . ARG A 1 166 ? 5.262 18.447 -2.968 1.00 74.88 166 ARG A C 1
ATOM 1391 O O . ARG A 1 166 ? 4.130 18.887 -2.862 1.00 74.88 166 ARG A O 1
ATOM 1398 N N . SER A 1 167 ? 5.956 18.528 -4.096 1.00 68.25 167 SER A N 1
ATOM 1399 C CA . SER A 1 167 ? 5.450 19.219 -5.286 1.00 68.25 167 SER A CA 1
ATOM 1400 C C . SER A 1 167 ? 4.111 18.674 -5.801 1.00 68.25 167 SER A C 1
ATOM 1402 O O . SER A 1 167 ? 3.388 19.386 -6.488 1.00 68.25 167 SER A O 1
ATOM 1404 N N . ASP A 1 168 ? 3.770 17.416 -5.487 1.00 67.62 168 ASP A N 1
ATOM 1405 C CA . ASP A 1 168 ? 2.523 16.794 -5.927 1.00 67.62 168 ASP A CA 1
ATOM 1406 C C . ASP A 1 168 ? 1.336 16.969 -4.967 1.00 67.62 168 ASP A C 1
ATOM 1408 O O . ASP A 1 168 ? 0.199 16.725 -5.365 1.00 67.62 168 ASP A O 1
ATOM 1412 N N . HIS A 1 169 ? 1.567 17.311 -3.700 1.00 79.75 169 HIS A N 1
ATOM 1413 C CA . HIS A 1 169 ? 0.493 17.593 -2.741 1.00 79.75 169 HIS A CA 1
ATOM 1414 C C . HIS A 1 169 ? 1.006 18.626 -1.745 1.00 79.75 169 HIS A C 1
ATOM 1416 O O . HIS A 1 169 ? 1.986 18.314 -1.057 1.00 79.75 169 HIS A O 1
ATOM 1422 N N . PRO A 1 170 ? 0.344 19.786 -1.642 1.00 88.38 170 PRO A N 1
ATOM 1423 C CA . PRO A 1 170 ? 0.774 20.820 -0.722 1.00 88.38 170 PRO A CA 1
ATOM 1424 C C . PRO A 1 170 ? 0.581 20.365 0.724 1.00 88.38 1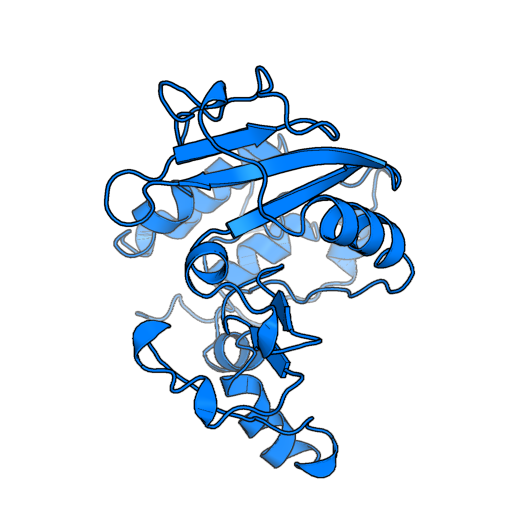70 PRO A C 1
ATOM 1426 O O . PRO A 1 170 ? -0.173 19.421 1.017 1.00 88.38 170 PRO A O 1
ATOM 1429 N N . ASN A 1 171 ? 1.243 21.067 1.632 1.00 90.62 171 ASN A N 1
ATOM 1430 C CA . ASN A 1 171 ? 0.890 21.012 3.044 1.00 90.62 171 ASN A CA 1
ATOM 1431 C C . ASN A 1 171 ? -0.458 21.735 3.264 1.00 90.62 171 ASN A C 1
ATOM 1433 O O . ASN A 1 171 ? -0.985 22.414 2.380 1.00 90.62 171 ASN A O 1
ATOM 1437 N N . SER A 1 172 ? -1.054 21.569 4.441 1.00 88.62 172 SER A N 1
ATOM 1438 C CA . SER A 1 172 ? -2.112 22.468 4.909 1.00 88.62 172 SER A CA 1
ATOM 1439 C C . SER A 1 172 ? -1.585 23.899 4.991 1.00 88.62 172 SER A C 1
ATOM 1441 O O . SER A 1 172 ? -0.393 24.093 5.186 1.00 88.62 172 SER A O 1
ATOM 1443 N N . GLU A 1 173 ? -2.465 24.893 4.852 1.00 88.94 173 GLU A N 1
ATOM 1444 C CA . GLU A 1 173 ? -2.086 26.309 5.004 1.00 88.94 173 GLU A CA 1
ATOM 1445 C C . GLU A 1 173 ? -1.603 26.607 6.430 1.00 88.94 173 GLU A C 1
ATOM 1447 O O . GLU A 1 173 ? -0.672 27.381 6.615 1.00 88.94 173 GLU A O 1
ATOM 1452 N N . HIS A 1 174 ? -2.195 25.920 7.414 1.00 89.50 174 HIS A N 1
ATOM 1453 C CA . HIS A 1 174 ? -1.883 26.043 8.839 1.00 89.50 174 HIS A CA 1
ATOM 1454 C C . HIS A 1 174 ? -1.599 24.671 9.477 1.00 89.50 174 HIS A C 1
ATOM 1456 O O . HIS A 1 174 ? -2.436 24.148 10.226 1.00 89.50 174 HIS A O 1
ATOM 1462 N N . PRO A 1 175 ? -0.476 24.005 9.145 1.00 86.94 175 PRO A N 1
ATOM 1463 C CA . PRO A 1 175 ? -0.152 22.685 9.679 1.00 86.94 175 PRO A CA 1
ATOM 1464 C C . PRO A 1 175 ? 0.101 22.703 11.194 1.00 86.94 175 PRO A C 1
ATOM 1466 O O . PRO A 1 175 ? -0.133 21.694 11.853 1.00 86.94 175 PRO A O 1
ATOM 1469 N N . GLU A 1 176 ? 0.516 23.836 11.762 1.00 90.06 176 GLU A N 1
ATOM 1470 C CA . GLU A 1 176 ? 0.688 24.072 13.202 1.00 90.06 176 GLU A CA 1
ATOM 1471 C C . GLU A 1 176 ? -0.609 23.918 14.002 1.00 90.06 176 GLU A C 1
ATOM 1473 O O . GLU A 1 176 ? -0.576 23.549 15.175 1.00 90.06 176 GLU A O 1
ATOM 1478 N N . ASN A 1 177 ? -1.756 24.137 13.355 1.00 90.25 177 ASN A N 1
ATOM 1479 C CA . ASN A 1 177 ? -3.070 24.010 13.978 1.00 90.25 177 ASN A CA 1
ATOM 1480 C C . ASN A 1 177 ? -3.596 22.567 13.961 1.00 90.25 177 ASN A C 1
ATOM 1482 O O . ASN A 1 177 ? -4.667 22.298 14.504 1.00 90.25 177 ASN A O 1
ATOM 1486 N N . ILE A 1 178 ? -2.874 21.628 13.338 1.00 83.69 178 ILE A N 1
ATOM 1487 C CA . ILE A 1 178 ? -3.266 20.218 13.287 1.00 83.69 178 ILE A CA 1
ATOM 1488 C C . ILE A 1 178 ? -2.812 19.542 14.586 1.00 83.69 178 ILE A C 1
ATOM 1490 O O . ILE A 1 178 ? -1.609 19.331 14.778 1.00 83.69 178 ILE A O 1
ATOM 1494 N N . PRO A 1 179 ? -3.737 19.148 15.479 1.00 80.81 179 PRO A N 1
ATOM 1495 C CA . PRO A 1 179 ? -3.353 18.530 16.738 1.00 80.81 179 PRO A CA 1
ATOM 1496 C C . PRO A 1 179 ? -2.713 17.154 16.502 1.00 80.81 179 PRO A C 1
ATOM 1498 O O . PRO A 1 179 ? -3.093 16.446 15.562 1.00 80.81 179 PRO A O 1
ATOM 1501 N N . PRO A 1 180 ? -1.772 16.725 17.366 1.00 75.69 180 PRO A N 1
ATOM 1502 C CA . PRO A 1 180 ? -1.261 15.371 17.307 1.00 75.69 180 PRO A CA 1
ATOM 1503 C C . PRO A 1 180 ? -2.393 14.363 17.502 1.00 75.69 180 PRO A C 1
ATOM 1505 O O . PRO A 1 180 ? -3.256 14.552 18.365 1.00 75.69 180 PRO A O 1
ATOM 1508 N N . PRO A 1 181 ? -2.376 13.243 16.767 1.00 69.31 181 PRO A N 1
ATOM 1509 C CA . PRO A 1 181 ? -3.318 12.166 16.997 1.00 69.31 181 PRO A CA 1
ATOM 1510 C C . PRO A 1 181 ? -3.178 11.664 18.437 1.00 69.31 181 PRO A C 1
ATOM 1512 O O . PRO A 1 181 ? -2.064 11.474 18.927 1.00 69.31 181 PRO A O 1
ATOM 1515 N N . LYS A 1 182 ? -4.305 11.400 19.113 1.00 64.25 182 LYS A N 1
ATOM 1516 C CA . LYS A 1 182 ? -4.359 11.065 20.555 1.00 64.25 182 LYS A CA 1
ATOM 1517 C C . LYS A 1 182 ? -3.341 10.009 21.007 1.00 64.25 182 LYS A C 1
ATOM 1519 O O . LYS A 1 182 ? -2.825 10.073 22.115 1.00 64.25 182 LYS A O 1
ATOM 1524 N N . ASN A 1 183 ? -3.021 9.047 20.140 1.00 58.81 183 ASN A N 1
ATOM 1525 C CA . ASN A 1 183 ? -2.106 7.943 20.434 1.00 58.81 183 ASN A CA 1
ATOM 1526 C C . ASN A 1 183 ? -0.694 8.114 19.840 1.00 58.81 183 ASN A C 1
ATOM 1528 O O . ASN A 1 183 ? 0.049 7.134 19.750 1.00 58.81 183 ASN A O 1
ATOM 1532 N N . PHE A 1 184 ? -0.288 9.327 19.448 1.00 61.53 184 PHE A N 1
ATOM 1533 C CA . PHE A 1 184 ? 0.978 9.589 18.751 1.00 61.53 184 PHE A CA 1
ATOM 1534 C C . PHE A 1 184 ? 2.205 9.009 19.478 1.00 61.53 184 PHE A C 1
ATOM 1536 O O . PHE A 1 184 ? 3.052 8.360 18.863 1.00 61.53 184 PHE A O 1
ATOM 1543 N N . THR A 1 185 ? 2.270 9.126 20.808 1.00 69.19 185 THR A N 1
ATOM 1544 C CA . THR A 1 185 ? 3.355 8.550 21.627 1.00 69.19 185 THR A CA 1
ATOM 1545 C C . THR A 1 185 ? 3.429 7.023 21.539 1.00 69.19 185 THR A C 1
ATOM 1547 O O . THR A 1 185 ? 4.519 6.455 21.427 1.00 69.19 185 THR A O 1
ATOM 1550 N N . LEU A 1 186 ? 2.284 6.336 21.564 1.00 54.28 186 LEU A N 1
ATOM 1551 C CA . LEU A 1 186 ? 2.229 4.881 21.412 1.00 54.28 186 LEU A CA 1
ATOM 1552 C C . LEU A 1 186 ? 2.590 4.468 19.982 1.00 54.28 186 LEU A C 1
ATOM 1554 O O . LEU A 1 186 ? 3.344 3.516 19.789 1.00 54.28 186 LEU A O 1
ATOM 1558 N N . MET A 1 187 ? 2.108 5.214 18.988 1.00 59.09 187 MET A N 1
ATOM 1559 C CA . MET A 1 187 ? 2.433 4.989 17.583 1.00 59.09 187 MET A CA 1
ATOM 1560 C C . MET A 1 187 ? 3.943 5.112 17.322 1.00 59.09 187 MET A C 1
ATOM 1562 O O . MET A 1 187 ? 4.511 4.217 16.696 1.00 59.09 187 MET A O 1
ATOM 1566 N N . LYS A 1 188 ? 4.620 6.122 17.897 1.00 66.19 188 LYS A N 1
ATOM 1567 C CA . LYS A 1 188 ? 6.092 6.242 17.878 1.00 66.19 188 LYS A CA 1
ATOM 1568 C C . LYS A 1 188 ? 6.773 5.008 18.481 1.00 66.19 188 LYS A C 1
ATOM 1570 O O . LYS A 1 188 ? 7.654 4.419 17.856 1.00 66.19 188 LYS A O 1
ATOM 1575 N N . LYS A 1 189 ? 6.333 4.561 19.667 1.00 60.06 189 LYS A N 1
ATOM 1576 C CA . LYS A 1 189 ? 6.881 3.358 20.331 1.00 60.06 189 LYS A CA 1
ATOM 1577 C C . LYS A 1 189 ? 6.703 2.090 19.486 1.00 60.06 189 LYS A C 1
ATOM 1579 O O . LYS A 1 189 ? 7.602 1.253 19.450 1.00 60.06 189 LYS A O 1
ATOM 1584 N N . LEU A 1 190 ? 5.565 1.923 18.812 1.00 55.19 190 LEU A N 1
ATOM 1585 C CA . LEU A 1 190 ? 5.289 0.757 17.966 1.00 55.19 190 LEU A CA 1
ATOM 1586 C C . LEU A 1 190 ? 6.057 0.792 16.642 1.00 55.19 190 LEU A C 1
ATOM 1588 O O . LEU A 1 190 ? 6.558 -0.250 16.215 1.00 55.19 190 LEU A O 1
ATOM 1592 N N . ALA A 1 191 ? 6.188 1.964 16.019 1.00 55.06 191 ALA A N 1
ATOM 1593 C CA . ALA A 1 191 ? 6.996 2.146 14.816 1.00 55.06 191 ALA A CA 1
ATOM 1594 C C . ALA A 1 191 ? 8.474 1.810 15.083 1.00 55.06 191 ALA A C 1
ATOM 1596 O O . ALA A 1 191 ? 9.091 1.111 14.284 1.00 55.06 191 ALA A O 1
ATOM 1597 N N . ALA A 1 192 ? 9.000 2.193 16.253 1.00 57.12 192 ALA A N 1
ATOM 1598 C CA . ALA A 1 192 ? 10.342 1.812 16.694 1.00 57.12 192 ALA A CA 1
ATOM 1599 C C . ALA A 1 192 ? 10.482 0.303 17.011 1.00 57.12 192 ALA A C 1
ATOM 1601 O O . ALA A 1 192 ? 11.541 -0.282 16.803 1.00 57.12 192 ALA A O 1
ATOM 1602 N N . ARG A 1 193 ? 9.419 -0.363 17.498 1.00 50.88 193 ARG A N 1
ATOM 1603 C CA . ARG A 1 193 ? 9.442 -1.794 17.886 1.00 50.88 193 ARG A CA 1
ATOM 1604 C C . ARG A 1 193 ? 9.155 -2.780 16.752 1.00 50.88 193 ARG A C 1
ATOM 1606 O O . ARG A 1 193 ? 9.622 -3.914 16.813 1.00 50.88 193 ARG A O 1
ATOM 1613 N N . SER A 1 194 ? 8.406 -2.380 15.723 1.00 43.84 194 SER A N 1
ATOM 1614 C CA . SER A 1 194 ? 8.004 -3.257 14.603 1.00 43.84 194 SER A CA 1
ATOM 1615 C C . SER A 1 194 ? 9.170 -3.659 13.681 1.00 43.84 194 SER A C 1
ATOM 1617 O O . SER A 1 194 ? 8.983 -4.408 12.729 1.00 43.84 194 SER A O 1
ATOM 1619 N N . LEU A 1 195 ? 10.389 -3.209 13.987 1.00 43.44 195 LEU A N 1
ATOM 1620 C CA . LEU A 1 195 ? 11.617 -3.417 13.220 1.00 43.44 195 LEU A CA 1
ATOM 1621 C C . LEU A 1 195 ? 12.319 -4.773 13.462 1.00 43.44 195 LEU A C 1
ATOM 1623 O O . LEU A 1 195 ? 13.427 -4.965 12.972 1.00 43.44 195 LEU A O 1
ATOM 1627 N N . LYS A 1 196 ? 11.700 -5.735 14.169 1.00 26.70 196 LYS A N 1
ATOM 1628 C CA . LYS A 1 196 ? 12.257 -7.099 14.338 1.00 26.70 196 LYS A CA 1
ATOM 1629 C C . LYS A 1 196 ? 11.718 -8.156 13.368 1.00 26.70 196 LYS A C 1
ATOM 1631 O O . LYS A 1 196 ? 12.215 -9.276 13.375 1.00 26.70 196 LYS A O 1
ATOM 1636 N N . VAL A 1 197 ? 10.736 -7.834 12.526 1.00 27.73 197 VAL A N 1
ATOM 1637 C CA . VAL A 1 197 ? 10.178 -8.794 11.561 1.00 27.73 197 VAL A CA 1
ATOM 1638 C C . VAL A 1 197 ? 10.264 -8.200 10.164 1.00 27.73 197 VAL A C 1
ATOM 1640 O O . VAL A 1 197 ? 9.507 -7.306 9.791 1.00 27.73 197 VAL A O 1
ATOM 1643 N N . LEU A 1 198 ? 11.221 -8.708 9.390 1.00 23.73 198 LEU A N 1
ATOM 1644 C CA . LEU A 1 198 ? 11.397 -8.405 7.977 1.00 23.73 198 LEU A CA 1
ATOM 1645 C C . LEU A 1 198 ? 10.216 -8.998 7.187 1.00 23.73 198 LEU A C 1
ATOM 1647 O O . LEU A 1 198 ? 10.299 -10.086 6.627 1.00 23.73 198 LEU A O 1
ATOM 1651 N N . HIS A 1 199 ? 9.083 -8.298 7.147 1.00 24.92 199 HIS A N 1
ATOM 1652 C CA . HIS A 1 199 ? 8.035 -8.593 6.176 1.00 24.92 199 HIS A CA 1
ATOM 1653 C C . HIS A 1 199 ? 8.517 -8.133 4.797 1.00 24.92 199 HIS A C 1
ATOM 1655 O O . HIS A 1 199 ? 8.391 -6.962 4.431 1.00 24.92 199 HIS A O 1
ATOM 1661 N N . LEU A 1 200 ? 9.051 -9.077 4.017 1.00 22.14 200 LEU A N 1
ATOM 1662 C CA . LEU A 1 200 ? 9.184 -8.959 2.567 1.00 22.14 200 LEU A CA 1
ATOM 1663 C C . LEU A 1 200 ? 7.777 -8.863 1.970 1.00 22.14 200 LEU A C 1
ATOM 1665 O O . LEU A 1 200 ? 7.133 -9.838 1.596 1.00 22.14 200 LEU A O 1
ATOM 1669 N N . CYS A 1 201 ? 7.266 -7.638 1.962 1.00 26.16 201 CYS A N 1
ATOM 1670 C CA . CYS A 1 201 ? 6.023 -7.273 1.324 1.00 26.16 201 CYS A CA 1
ATOM 1671 C C . CYS A 1 201 ? 6.176 -7.530 -0.179 1.00 26.16 201 CYS A C 1
ATOM 1673 O O . CYS A 1 201 ? 6.863 -6.770 -0.869 1.00 26.16 201 CYS A O 1
ATOM 1675 N N . ALA A 1 202 ? 5.503 -8.572 -0.681 1.00 27.94 202 ALA A N 1
ATOM 1676 C CA . ALA A 1 202 ? 5.094 -8.699 -2.078 1.00 27.94 202 ALA A CA 1
ATOM 1677 C C . ALA A 1 202 ? 4.156 -7.525 -2.403 1.00 27.94 202 ALA A C 1
ATOM 1679 O O . ALA A 1 202 ? 2.931 -7.619 -2.433 1.00 27.94 202 ALA A O 1
ATOM 1680 N N . SER A 1 203 ? 4.759 -6.351 -2.503 1.00 30.11 203 SER A N 1
ATOM 1681 C CA . SER A 1 203 ? 4.107 -5.086 -2.749 1.00 30.11 203 SER A CA 1
ATOM 1682 C C . SER A 1 203 ? 3.681 -5.083 -4.207 1.00 30.11 203 SER A C 1
ATOM 1684 O O . SER A 1 203 ? 4.471 -4.821 -5.104 1.00 30.11 203 SER A O 1
ATOM 1686 N N . THR A 1 204 ? 2.409 -5.421 -4.414 1.00 34.31 204 THR A N 1
ATOM 1687 C CA . THR A 1 204 ? 1.568 -4.860 -5.472 1.00 34.31 204 THR A CA 1
ATOM 1688 C C . THR A 1 204 ? 2.208 -4.836 -6.867 1.00 34.31 204 THR A C 1
ATOM 1690 O O . THR A 1 204 ? 2.705 -3.812 -7.344 1.00 34.31 204 THR A O 1
ATOM 1693 N N . PHE A 1 205 ? 2.053 -5.947 -7.593 1.00 37.56 205 PHE A N 1
ATOM 1694 C CA . PHE A 1 205 ? 2.098 -5.990 -9.062 1.00 37.56 205 PHE A CA 1
ATOM 1695 C C . PHE A 1 205 ? 0.879 -5.268 -9.683 1.00 37.56 205 PHE A C 1
ATOM 1697 O O . PHE A 1 205 ? 0.226 -5.786 -10.584 1.00 37.56 205 PHE A O 1
ATOM 1704 N N . THR A 1 206 ? 0.513 -4.084 -9.181 1.00 42.06 206 THR A N 1
ATOM 1705 C CA . THR A 1 206 ? -0.430 -3.199 -9.872 1.00 42.06 206 THR A CA 1
ATOM 1706 C C . THR A 1 206 ? 0.351 -2.337 -10.859 1.00 42.06 206 THR A C 1
ATOM 1708 O O . THR A 1 206 ? 1.504 -1.972 -10.619 1.00 42.06 206 THR A O 1
ATOM 1711 N N . LYS A 1 207 ? -0.261 -2.072 -12.016 1.00 49.25 207 LYS A N 1
ATOM 1712 C CA . LYS A 1 207 ? 0.420 -1.810 -13.294 1.00 49.25 207 LYS A CA 1
ATOM 1713 C C . LYS A 1 207 ? 1.462 -0.687 -13.308 1.00 49.25 207 LYS A C 1
ATOM 1715 O O . LYS A 1 207 ? 2.302 -0.703 -14.190 1.00 49.25 207 LYS A O 1
ATOM 1720 N N . LEU A 1 208 ? 1.488 0.235 -12.339 1.00 49.38 208 LEU A N 1
ATOM 1721 C CA . LEU A 1 208 ? 2.455 1.344 -12.279 1.00 49.38 208 LEU A CA 1
ATOM 1722 C C . LEU A 1 208 ? 2.916 1.679 -10.841 1.00 49.38 208 LEU A C 1
ATOM 1724 O O . LEU A 1 208 ? 3.077 2.843 -10.469 1.00 49.38 208 LEU A O 1
ATOM 1728 N N . THR A 1 209 ? 3.132 0.670 -9.990 1.00 53.91 209 THR A N 1
ATOM 1729 C CA . THR A 1 209 ? 3.722 0.891 -8.654 1.00 53.91 209 THR A CA 1
ATOM 1730 C C . THR A 1 209 ? 5.198 1.285 -8.715 1.00 53.91 209 THR A C 1
ATOM 1732 O O . THR A 1 209 ? 5.892 1.098 -9.716 1.00 53.91 209 THR A O 1
ATOM 1735 N N . GLY A 1 210 ? 5.714 1.818 -7.602 1.00 49.22 210 GLY A N 1
ATOM 1736 C CA . GLY A 1 210 ? 7.131 2.155 -7.445 1.00 49.22 210 GLY A CA 1
ATOM 1737 C C . GLY A 1 210 ? 8.089 0.955 -7.392 1.00 49.22 210 GLY A C 1
ATOM 1738 O O . GLY A 1 210 ? 9.294 1.185 -7.332 1.00 49.22 210 GLY A O 1
ATOM 1739 N N . ALA A 1 211 ? 7.590 -0.286 -7.418 1.00 62.12 211 ALA A N 1
ATOM 1740 C CA . ALA A 1 211 ? 8.419 -1.490 -7.470 1.00 62.12 211 ALA A CA 1
ATOM 1741 C C . ALA A 1 211 ? 9.316 -1.478 -8.724 1.00 62.12 211 ALA A C 1
ATOM 1743 O O . ALA A 1 211 ? 8.898 -1.007 -9.779 1.00 62.12 211 ALA A O 1
ATOM 1744 N N . GLY A 1 212 ? 10.564 -1.932 -8.618 1.00 65.75 212 GLY A N 1
ATOM 1745 C CA . GLY A 1 212 ? 11.535 -1.904 -9.722 1.00 65.75 212 GLY A CA 1
ATOM 1746 C C . GLY A 1 212 ? 12.114 -0.524 -10.062 1.00 65.75 212 GLY A C 1
ATOM 1747 O O . GLY A 1 212 ? 12.764 -0.390 -11.089 1.00 65.75 212 GLY A O 1
ATOM 1748 N N . ASN A 1 213 ? 11.874 0.506 -9.242 1.00 76.38 213 ASN A N 1
ATOM 1749 C CA . ASN A 1 213 ? 12.474 1.840 -9.390 1.00 76.38 213 ASN A CA 1
ATOM 1750 C C . ASN A 1 213 ? 13.358 2.179 -8.178 1.00 76.38 213 ASN A C 1
ATOM 1752 O O . ASN A 1 213 ? 13.104 3.159 -7.466 1.00 76.38 213 ASN A O 1
ATOM 1756 N N . PHE A 1 214 ? 14.350 1.333 -7.907 1.00 78.06 214 PHE A N 1
ATOM 1757 C CA . PHE A 1 214 ? 15.287 1.468 -6.792 1.00 78.06 214 PHE A CA 1
ATOM 1758 C C . PHE A 1 214 ? 16.684 1.001 -7.211 1.00 78.06 214 PHE A C 1
ATOM 1760 O O . PHE A 1 214 ? 16.811 0.095 -8.024 1.00 78.06 214 PHE A O 1
ATOM 1767 N N . ARG A 1 215 ? 17.733 1.611 -6.650 1.00 80.06 215 ARG A N 1
ATOM 1768 C CA . ARG A 1 215 ? 19.133 1.269 -6.945 1.00 80.06 215 ARG A CA 1
ATOM 1769 C C . ARG A 1 215 ? 19.735 0.445 -5.810 1.00 80.06 215 ARG A C 1
ATOM 1771 O O . ARG A 1 215 ? 19.482 0.741 -4.642 1.00 80.06 215 ARG A O 1
ATOM 1778 N N . TYR A 1 216 ? 20.544 -0.552 -6.154 1.00 79.44 216 TYR A N 1
ATOM 1779 C CA . TYR A 1 216 ? 21.356 -1.292 -5.189 1.00 79.44 216 TYR A CA 1
ATOM 1780 C C . TYR A 1 216 ? 22.643 -0.519 -4.876 1.00 79.44 216 TYR A C 1
ATOM 1782 O O . TYR A 1 216 ? 23.151 0.205 -5.727 1.00 79.44 216 TYR A O 1
ATOM 1790 N N . LYS A 1 217 ? 23.153 -0.646 -3.643 1.00 75.12 217 LYS A N 1
ATOM 1791 C CA . LYS A 1 217 ? 24.419 -0.012 -3.229 1.00 75.12 217 LYS A CA 1
ATOM 1792 C C . LYS A 1 217 ? 25.644 -0.748 -3.771 1.00 75.12 217 LYS A C 1
ATOM 1794 O O . LYS A 1 217 ? 26.621 -0.103 -4.122 1.00 75.12 217 LYS A O 1
ATOM 1799 N N . SER A 1 218 ? 25.587 -2.079 -3.805 1.00 81.50 218 SER A N 1
ATOM 1800 C CA . SER A 1 218 ? 26.645 -2.896 -4.392 1.00 81.50 218 SER A CA 1
ATOM 1801 C C . SER A 1 218 ? 26.474 -2.922 -5.900 1.00 81.50 218 SER A C 1
ATOM 1803 O O . SER A 1 218 ? 25.412 -3.292 -6.411 1.00 81.50 218 SER A O 1
ATOM 1805 N N . GLU A 1 219 ? 27.547 -2.573 -6.594 1.00 83.44 219 GLU A N 1
ATOM 1806 C CA . GLU A 1 219 ? 27.656 -2.743 -8.034 1.00 83.44 219 GLU A CA 1
ATOM 1807 C C . GLU A 1 219 ? 27.445 -4.220 -8.412 1.00 83.44 219 GLU A C 1
ATOM 1809 O O . GLU A 1 219 ? 27.709 -5.125 -7.613 1.00 83.44 219 GLU A O 1
ATOM 1814 N N . GLY A 1 220 ? 26.863 -4.474 -9.586 1.00 86.00 220 GLY A N 1
ATOM 1815 C CA . GLY A 1 220 ? 26.607 -5.824 -10.101 1.00 86.00 220 GLY A CA 1
ATOM 1816 C C . GLY A 1 220 ? 25.412 -6.565 -9.486 1.00 86.00 220 GLY A C 1
ATOM 1817 O O . GLY A 1 220 ? 25.020 -7.619 -9.990 1.00 86.00 220 GLY A O 1
ATOM 1818 N N . THR A 1 221 ? 24.808 -6.055 -8.404 1.00 88.31 221 THR A N 1
ATOM 1819 C CA . THR A 1 221 ? 23.687 -6.743 -7.730 1.00 88.31 221 THR A CA 1
ATOM 1820 C C . THR A 1 221 ? 22.431 -6.780 -8.600 1.00 88.31 221 THR A C 1
ATOM 1822 O O . THR A 1 221 ? 21.755 -7.806 -8.654 1.00 88.31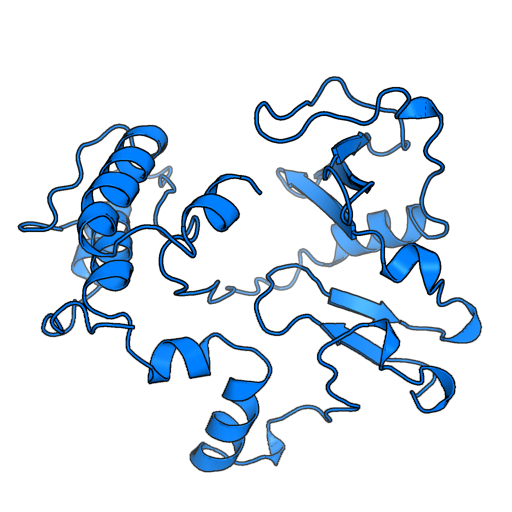 221 THR A O 1
ATOM 1825 N N . ASP A 1 222 ? 22.117 -5.685 -9.296 1.00 90.31 222 ASP A N 1
ATOM 1826 C CA . ASP A 1 222 ? 20.927 -5.603 -10.155 1.00 90.31 222 ASP A CA 1
ATOM 1827 C C . ASP A 1 222 ? 21.048 -6.571 -11.345 1.00 90.31 222 ASP A C 1
ATOM 1829 O O . ASP A 1 222 ? 20.096 -7.258 -11.717 1.00 90.31 222 ASP A O 1
ATOM 1833 N N . GLU A 1 223 ? 22.251 -6.680 -11.909 1.00 91.94 223 GLU A N 1
ATOM 1834 C CA . GLU A 1 223 ? 22.609 -7.604 -12.981 1.00 91.94 223 GLU A CA 1
ATOM 1835 C C . GLU A 1 223 ? 22.550 -9.056 -12.505 1.00 91.94 223 GLU A C 1
ATOM 1837 O O . GLU A 1 223 ? 21.963 -9.904 -13.180 1.00 91.94 223 GLU A O 1
ATOM 1842 N N . TYR A 1 224 ? 23.130 -9.353 -11.340 1.00 90.38 224 TYR A N 1
ATOM 1843 C CA . TYR A 1 224 ? 23.128 -10.693 -10.757 1.00 90.38 224 TYR A CA 1
ATOM 1844 C C . TYR A 1 224 ? 21.704 -11.181 -10.474 1.00 90.38 224 TYR A C 1
ATOM 1846 O O . TYR A 1 224 ? 21.308 -12.240 -10.960 1.00 90.38 224 TYR A O 1
ATOM 1854 N N . LEU A 1 225 ? 20.896 -10.383 -9.769 1.00 87.88 225 LEU A N 1
ATOM 1855 C CA . LEU A 1 225 ? 19.488 -10.705 -9.520 1.00 87.88 225 LEU A CA 1
ATOM 1856 C C . LEU A 1 225 ? 18.690 -10.783 -10.826 1.00 87.88 225 LEU A C 1
ATOM 1858 O O . LEU A 1 225 ? 17.786 -11.608 -10.960 1.00 87.88 225 LEU A O 1
ATOM 1862 N N . GLY A 1 226 ? 19.063 -9.969 -11.816 1.00 89.19 226 GLY A N 1
ATOM 1863 C CA . GLY A 1 226 ? 18.528 -10.034 -13.166 1.00 89.19 226 GLY A CA 1
ATOM 1864 C C . GLY A 1 226 ? 18.745 -11.404 -13.795 1.00 89.19 226 GLY A C 1
ATOM 1865 O O . GLY A 1 226 ? 17.795 -11.980 -14.316 1.00 89.19 226 GLY A O 1
ATOM 1866 N N . LYS A 1 227 ? 19.946 -11.983 -13.693 1.00 89.69 227 LYS A N 1
ATOM 1867 C CA . LYS A 1 227 ? 20.240 -13.338 -14.201 1.00 89.69 227 LYS A CA 1
ATOM 1868 C C . LYS A 1 227 ? 19.398 -14.422 -13.519 1.00 89.69 227 LYS A C 1
ATOM 1870 O O . LYS A 1 227 ? 19.025 -15.389 -14.177 1.00 89.69 227 LYS A O 1
ATOM 1875 N N . LEU A 1 228 ? 19.071 -14.249 -12.237 1.00 88.19 228 LEU A N 1
ATOM 1876 C CA . LEU A 1 228 ? 18.241 -15.196 -11.483 1.00 88.19 228 LEU A CA 1
ATOM 1877 C C . LEU A 1 228 ? 16.752 -15.111 -11.852 1.00 88.19 228 LEU A C 1
ATOM 1879 O O . LEU A 1 228 ? 16.055 -16.127 -11.853 1.00 88.19 228 LEU A O 1
ATOM 1883 N N . LEU A 1 229 ? 16.251 -13.917 -12.181 1.00 85.44 229 LEU A N 1
ATOM 1884 C CA . LEU A 1 229 ? 14.850 -13.716 -12.545 1.00 85.44 229 LEU A CA 1
ATOM 1885 C C . LEU A 1 229 ? 14.588 -14.148 -13.997 1.00 85.44 229 LEU A C 1
ATOM 1887 O O . LEU A 1 229 ? 14.936 -13.445 -14.950 1.00 85.44 229 LEU A O 1
ATOM 1891 N N . LYS A 1 230 ? 13.926 -15.292 -14.178 1.00 87.62 230 LYS A N 1
ATOM 1892 C CA . LYS A 1 230 ? 13.444 -15.752 -15.488 1.00 87.62 230 LYS A CA 1
ATOM 1893 C C . LYS A 1 230 ? 12.098 -15.101 -15.802 1.00 87.62 230 LYS A C 1
ATOM 1895 O O . LYS A 1 230 ? 11.173 -15.186 -14.999 1.00 87.62 230 LYS A O 1
ATOM 1900 N N . LEU A 1 231 ? 12.004 -14.444 -16.956 1.00 83.31 231 LEU A N 1
ATOM 1901 C CA . LEU A 1 231 ? 10.744 -13.886 -17.438 1.00 83.31 231 LEU A CA 1
ATOM 1902 C C . LEU A 1 231 ? 9.893 -14.996 -18.067 1.00 83.31 231 LEU A C 1
ATOM 1904 O O . LEU A 1 231 ? 10.452 -15.850 -18.759 1.00 83.31 231 LEU A O 1
ATOM 1908 N N . PRO A 1 232 ? 8.571 -15.010 -17.841 1.00 81.31 232 PRO A N 1
ATOM 1909 C CA . PRO A 1 232 ? 7.685 -15.893 -18.585 1.00 81.31 232 PRO A CA 1
ATOM 1910 C C . PRO A 1 232 ? 7.534 -15.414 -20.032 1.00 81.31 232 PRO A C 1
ATOM 1912 O O . PRO A 1 232 ? 7.977 -14.321 -20.392 1.00 81.31 232 PRO A O 1
ATOM 1915 N N . ALA A 1 233 ? 6.887 -16.232 -20.863 1.00 80.12 233 ALA A N 1
ATOM 1916 C CA . ALA A 1 233 ? 6.510 -15.809 -22.205 1.00 80.12 233 ALA A CA 1
ATOM 1917 C C . ALA A 1 233 ? 5.635 -14.539 -22.128 1.00 80.12 233 ALA A C 1
ATOM 1919 O O . ALA A 1 233 ? 4.751 -14.471 -21.266 1.00 80.12 233 ALA A O 1
ATOM 1920 N N . PRO A 1 234 ? 5.872 -13.530 -22.988 1.00 71.38 234 PRO A N 1
ATOM 1921 C CA . PRO A 1 234 ? 5.061 -12.322 -22.995 1.00 71.38 234 PRO A CA 1
ATOM 1922 C C . PRO A 1 234 ? 3.609 -12.686 -23.271 1.00 71.38 234 PRO A C 1
ATOM 1924 O O . PRO A 1 234 ? 3.292 -13.315 -24.279 1.00 71.38 234 PRO A O 1
ATOM 1927 N N . THR A 1 235 ? 2.721 -12.253 -22.386 1.00 65.69 235 THR A N 1
ATOM 1928 C CA . THR A 1 235 ? 1.303 -12.185 -22.719 1.00 65.69 235 THR A CA 1
ATOM 1929 C C . THR A 1 235 ? 1.105 -10.856 -23.454 1.00 65.69 235 THR A C 1
ATOM 1931 O O . THR A 1 235 ? 1.624 -9.839 -22.974 1.00 65.69 235 THR A O 1
ATOM 1934 N N . PRO A 1 236 ? 0.409 -10.816 -24.610 1.00 59.88 236 PRO A N 1
ATOM 1935 C CA . PRO A 1 236 ? 0.020 -9.549 -25.223 1.00 59.88 236 PRO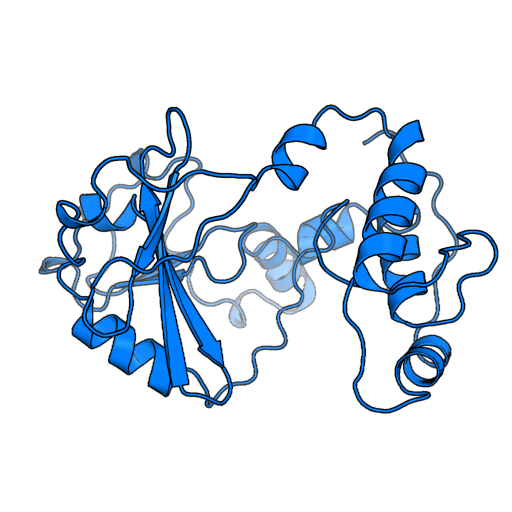 A CA 1
ATOM 1936 C C . PRO A 1 236 ? -0.620 -8.666 -24.151 1.00 59.88 236 PRO A C 1
ATOM 1938 O O . PRO A 1 236 ? -1.311 -9.224 -23.291 1.00 59.88 236 PRO A O 1
ATOM 1941 N N . PRO A 1 237 ? -0.412 -7.337 -24.157 1.00 54.12 237 PRO A N 1
ATOM 1942 C CA . PRO A 1 237 ? -1.101 -6.453 -23.232 1.00 54.12 237 PRO A CA 1
ATOM 1943 C C . PRO A 1 237 ? -2.600 -6.684 -23.411 1.00 54.12 237 PRO A C 1
ATOM 1945 O O . PRO A 1 237 ? -3.198 -6.224 -24.380 1.00 54.12 237 PRO A O 1
ATOM 1948 N N . SER A 1 238 ? -3.199 -7.489 -22.536 1.00 47.03 238 SER A N 1
ATOM 1949 C CA . SER A 1 238 ? -4.622 -7.765 -22.607 1.00 47.03 238 SER A CA 1
ATOM 1950 C C . SER A 1 238 ? -5.322 -6.425 -22.446 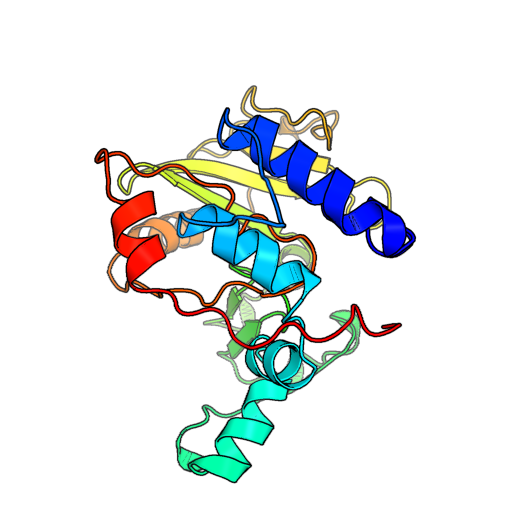1.00 47.03 238 SER A C 1
ATOM 1952 O O . SER A 1 238 ? -4.945 -5.641 -21.566 1.00 47.03 238 SER A O 1
ATOM 1954 N N . GLN A 1 239 ? -6.313 -6.161 -23.295 1.00 45.34 239 GLN A N 1
ATOM 1955 C CA . GLN A 1 239 ? -7.304 -5.137 -22.997 1.00 45.34 239 GLN A CA 1
ATOM 1956 C C . GLN A 1 239 ? -7.861 -5.486 -21.606 1.00 45.34 239 GLN A C 1
ATOM 1958 O O . GLN A 1 239 ? -8.452 -6.547 -21.417 1.00 45.34 239 GLN A O 1
ATOM 1963 N N . ILE A 1 240 ? -7.515 -4.669 -20.613 1.00 39.78 240 ILE A N 1
ATOM 1964 C CA . ILE A 1 240 ? -7.877 -4.792 -19.194 1.00 39.78 240 ILE A CA 1
ATOM 1965 C C . ILE A 1 240 ? -8.434 -3.443 -18.790 1.00 39.78 240 ILE A C 1
ATOM 1967 O O . ILE A 1 240 ? -7.671 -2.463 -18.981 1.00 39.78 240 ILE A O 1
#

pLDDT: mean 71.9, std 17.52, range [22.14, 93.62]

Secondary structure (DSSP, 8-state):
-HHHHTTTTS-GGGHHHHHHHHHHHHHSS---TTS--SHHHHHHHHHHH---HHHHHHHSTTHHHHHHHHHH-GGGSPPP----SSSTT--SSSS-SSEEEE-TT-SS-EEEES-GGG--HHHHHSEEEEEEETTEEEEEEEEE-TTSS-EEEEE-TTSPBPS--BTTBPPPS-GGGSPPPTTHHHHHHHHHHGGGS---------TT-STT----SSTTHHHHHHHH-PPPPPPP----

Radius of gyration: 20.43 Å; chains: 1; bounding box: 48×52×50 Å